Protein 3N7C (pdb70)

Sequence (208 aa):
EEVLFCEKAKLLIFDDSGYTSRGVGELLKLLRKKDDKGKVRVVLCRSGGHVLLNTSVVKSFKYQPIDADNENLIKWPIITDGKLETFIIKVKQKADGRRLVGAVADAQQAEEVLFCEKAKLLIFGYTSRGVGELKLLRRKKKDDKGKVRVLCRSGHVLLNTSVVKSFKYQPIDADNENLIKWPIITLETFIIKVKQKADGRRRLVGAVADAQQA

Foldseek 3Di:
DDWLAWAWKWKWFDDCNIDTDAIFIWTWDADPVHLQFIWIWGFHVGRTPDTGTQDLPDQWAAPDPVGLQWIWDWDADPNDIGTMIIGDDDNVSSVSVNVSSVVSSVD/DDWLAKAWKWKWWDVTHTQAIFIWTWDADPPDLQWIWIWTCRVHTSDTATQDLPDQWAAPDDVRLQWTWDQGPCRIIMIIHGDDSVSSVSVNVSSVVSSVD

Radius of gyration: 18.55 Å; Cα contacts (8 Å, |Δi|>4): 507; chains: 2; bounding box: 39×44×55 Å

Nearest PDB structures (foldseek):
  3n7c-assembly1_A  TM=1.010E+00  e=2.175E-19  Eremothecium gossypii
  3oan-assembly1_A  TM=9.960E-01  e=5.390E-17  Eremothecium gossypii
  6bc1-assembly2_D  TM=6.832E-01  e=1.733E-02  Homo sapiens
  1x86-assembly2_C  TM=6.036E-01  e=1.554E-02  Homo sapiens
  4xwx-assembly1_A  TM=6.196E-01  e=7.165E-02  Homo sapiens

Solvent-accessible surface area: 11004 Å² total

B-factor: mean 43.78, std 9.67, range [23.93, 71.73]

Structure (mmCIF, N/CA/C/O backbone):
data_3N7C
#
_entry.id   3N7C
#
_cell.length_a   57.540
_cell.length_b   62.550
_cell.length_c   76.250
_cell.angle_alpha   90.000
_cell.angle_beta   90.000
_cell.angle_gamma   90.000
#
_symmetry.space_group_name_H-M   'P 21 21 21'
#
loop_
_entity.id
_entity.type
_entity.pdbx_description
1 polymer ABR034Wp
2 water water
#
loop_
_atom_site.group_PDB
_atom_site.id
_atom_site.type_symbol
_atom_site.label_atom_id
_atom_site.label_alt_id
_atom_site.label_comp_id
_atom_site.label_asym_id
_atom_site.label_entity_id
_atom_site.label_seq_id
_atom_site.pdbx_PDB_ins_code
_atom_site.Cartn_x
_atom_site.Cartn_y
_atom_site.Cartn_z
_atom_site.occupancy
_atom_site.B_iso_or_equiv
_atom_site.auth_seq_id
_atom_site.auth_comp_id
_atom_site.auth_asym_id
_atom_site.auth_atom_id
_atom_site.pdbx_PDB_model_num
ATOM 1 N N . GLU A 1 10 ? 4.146 -3.991 -34.540 1.00 47.74 503 GLU A N 1
ATOM 2 C CA . GLU A 1 10 ? 5.187 -4.346 -33.498 1.00 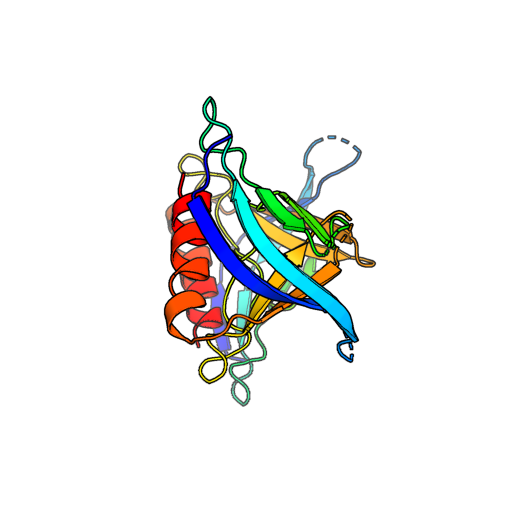48.77 503 GLU A CA 1
ATOM 3 C C . GLU A 1 10 ? 6.675 -4.163 -33.850 1.00 47.97 503 GLU A C 1
ATOM 4 O O . GLU A 1 10 ? 7.131 -4.577 -34.886 1.00 47.86 503 GLU A O 1
ATOM 10 N N . GLU A 1 11 ? 7.445 -3.579 -32.931 1.00 48.01 504 GLU A N 1
ATOM 11 C CA . GLU A 1 11 ? 8.910 -3.445 -33.102 1.00 47.47 504 GLU A CA 1
ATOM 12 C C . GLU A 1 11 ? 9.671 -4.476 -32.271 1.00 46.39 504 GLU A C 1
ATOM 13 O O . GLU A 1 11 ? 9.234 -4.857 -31.180 1.00 46.35 504 GLU A O 1
ATOM 19 N N . VAL A 1 12 ? 10.787 -4.948 -32.812 1.00 44.94 505 VAL A N 1
ATOM 20 C CA . VAL A 1 12 ? 11.634 -5.895 -32.148 1.00 44.71 505 VAL A CA 1
ATOM 21 C C . VAL A 1 12 ? 12.696 -5.159 -31.340 1.00 45.12 505 VAL A C 1
ATOM 22 O O . VAL A 1 12 ? 13.596 -4.549 -31.910 1.00 46.46 505 VAL A O 1
ATOM 26 N N . LEU A 1 13 ? 12.584 -5.246 -30.013 1.00 44.24 506 LEU A N 1
ATOM 27 C CA . LEU A 1 13 ? 13.518 -4.674 -29.081 1.00 43.43 506 LEU A CA 1
ATOM 28 C C . LEU A 1 13 ? 14.661 -5.600 -28.772 1.00 43.01 506 LEU A C 1
ATOM 29 O O . LEU A 1 13 ? 15.664 -5.182 -28.249 1.00 44.36 506 LEU A O 1
ATOM 34 N N . PHE A 1 14 ? 14.517 -6.878 -29.022 1.00 42.73 507 PHE A N 1
ATOM 35 C CA . PHE A 1 14 ? 15.569 -7.804 -28.655 1.00 41.86 507 PHE A CA 1
ATOM 36 C C . PHE A 1 14 ? 15.286 -9.026 -29.446 1.00 42.01 507 PHE A C 1
ATOM 37 O O . PHE A 1 14 ? 14.126 -9.279 -29.696 1.00 42.07 507 PHE A O 1
ATOM 45 N N . CYS A 1 15 ? 16.317 -9.779 -29.823 1.00 42.88 508 CYS A N 1
ATOM 46 C CA . CYS A 1 15 ? 16.182 -11.042 -30.537 1.00 46.10 508 CYS A CA 1
ATOM 47 C C . CYS A 1 15 ? 17.417 -11.989 -30.414 1.00 47.26 508 CYS A C 1
ATOM 48 O O . CYS A 1 15 ? 18.525 -11.609 -30.793 1.00 47.69 508 CYS A O 1
ATOM 51 N N . GLU A 1 16 ? 17.222 -13.215 -29.904 1.00 48.39 509 GLU A N 1
ATOM 52 C CA . GLU A 1 16 ? 18.309 -14.206 -29.752 1.00 48.90 509 GLU A CA 1
ATOM 53 C C . GLU A 1 16 ? 17.760 -15.605 -29.731 1.00 47.97 509 GLU A C 1
ATOM 54 O O . GLU A 1 16 ? 16.632 -15.819 -29.318 1.00 49.29 509 GLU A O 1
ATOM 60 N N . LYS A 1 17 ? 18.601 -16.563 -30.101 1.00 47.11 510 LYS A N 1
ATOM 61 C CA . LYS A 1 17 ? 18.317 -17.963 -29.897 1.00 46.32 510 LYS A CA 1
ATOM 62 C C . LYS A 1 17 ? 18.309 -18.156 -28.366 1.00 45.07 510 LYS A C 1
ATOM 63 O O . LYS A 1 17 ? 19.137 -17.623 -27.643 1.00 43.99 510 LYS A O 1
ATOM 65 N N . ALA A 1 18 ? 17.318 -18.858 -27.866 1.00 44.64 511 ALA A N 1
ATOM 66 C CA . ALA A 1 18 ? 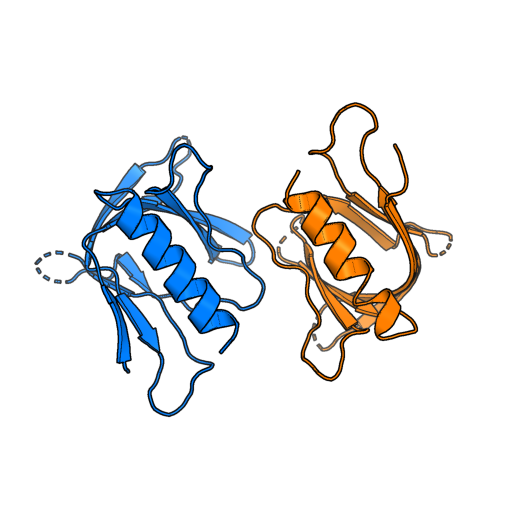17.251 -19.137 -26.441 1.00 44.92 511 ALA A CA 1
ATOM 67 C C . ALA A 1 18 ? 16.663 -20.514 -26.233 1.00 45.14 511 ALA A C 1
ATOM 68 O O . ALA A 1 18 ? 15.978 -21.028 -27.112 1.00 45.53 511 ALA A O 1
ATOM 70 N N . LYS A 1 19 ? 16.986 -21.101 -25.077 1.00 45.26 512 LYS A N 1
ATOM 71 C CA . LYS A 1 19 ? 16.368 -22.308 -24.575 1.00 45.86 512 LYS A CA 1
ATOM 72 C C . LYS A 1 19 ? 15.436 -21.935 -23.363 1.00 45.45 512 LYS A C 1
ATOM 73 O O . LYS A 1 19 ? 15.766 -21.110 -22.511 1.00 43.89 512 LYS A O 1
ATOM 79 N N . LEU A 1 20 ? 14.241 -22.512 -23.346 1.00 45.28 513 LEU A N 1
ATOM 80 C CA . LEU A 1 20 ? 13.245 -22.225 -22.339 1.00 44.62 513 LEU A CA 1
ATOM 81 C C . LEU A 1 20 ? 13.233 -23.400 -21.410 1.00 45.00 513 LEU A C 1
ATOM 82 O O . LEU A 1 20 ? 13.054 -24.508 -21.849 1.00 44.66 513 LEU A O 1
ATOM 87 N N . LEU A 1 21 ? 13.459 -23.172 -20.135 1.00 46.04 514 LEU A N 1
ATOM 88 C CA . LEU A 1 21 ? 13.420 -24.268 -19.182 1.00 47.96 514 LEU A CA 1
ATOM 89 C C . LEU A 1 21 ? 12.278 -24.031 -18.212 1.00 48.48 514 LEU A C 1
ATOM 90 O O . LEU A 1 21 ? 12.083 -22.922 -17.817 1.00 46.93 514 LEU A O 1
ATOM 95 N N . ILE A 1 22 ? 11.507 -25.074 -17.899 1.00 50.56 515 ILE A N 1
ATOM 96 C CA . ILE A 1 22 ? 10.364 -25.002 -16.976 1.00 52.25 515 ILE A CA 1
ATOM 97 C C . ILE A 1 22 ? 10.530 -26.096 -15.914 1.00 54.29 515 ILE A C 1
ATOM 98 O O . ILE A 1 22 ? 11.007 -27.185 -16.218 1.00 54.05 515 ILE A O 1
ATOM 103 N N . PHE A 1 23 ? 10.153 -25.800 -14.676 1.00 57.00 516 PHE A N 1
ATOM 104 C CA . PHE A 1 23 ? 10.224 -26.778 -13.576 1.00 59.53 516 PHE A CA 1
ATOM 105 C C . PHE A 1 23 ? 9.272 -27.983 -13.760 1.00 61.28 516 PHE A C 1
ATOM 106 O O . PHE A 1 23 ? 8.077 -27.803 -14.036 1.00 61.11 516 PHE A O 1
ATOM 114 N N . ASP A 1 24 ? 9.808 -29.207 -13.627 1.00 63.15 517 ASP A N 1
ATOM 115 C CA A ASP A 1 24 ? 9.020 -30.457 -13.635 0.50 63.88 517 ASP A CA 1
ATOM 116 C CA B ASP A 1 24 ? 8.925 -30.373 -13.545 0.50 63.85 517 ASP A CA 1
ATOM 117 C C . ASP A 1 24 ? 9.209 -31.209 -12.309 1.00 64.61 517 ASP A C 1
ATOM 118 O O . ASP A 1 24 ? 10.367 -31.464 -11.918 1.00 64.51 517 ASP A O 1
ATOM 127 N N . SER A 1 25 ? 8.101 -31.588 -11.667 1.00 66.24 518 SER A N 1
ATOM 128 C CA . SER A 1 25 ? 8.101 -32.409 -10.456 1.00 67.70 518 SER A CA 1
ATOM 129 C C . SER A 1 25 ? 8.169 -33.892 -10.816 1.00 67.96 518 SER A C 1
ATOM 130 O O . SER A 1 25 ? 9.231 -34.414 -11.121 1.00 68.94 518 SER A O 1
ATOM 133 N N . GLY A 1 29 ? 13.667 -31.304 -11.050 1.00 60.38 522 GLY A N 1
ATOM 134 C CA . GLY A 1 29 ? 14.447 -30.154 -11.542 1.00 60.44 522 GLY A CA 1
ATOM 135 C C . GLY A 1 29 ? 13.871 -29.400 -12.744 1.00 60.14 522 GLY A C 1
ATOM 136 O O . GLY A 1 29 ? 12.668 -29.495 -13.020 1.00 60.16 522 GLY A O 1
ATOM 137 N N . TYR A 1 30 ? 14.738 -28.659 -13.454 1.00 59.36 523 TYR A N 1
ATOM 138 C CA . TYR A 1 30 ? 14.348 -27.817 -14.610 1.00 59.16 523 TYR A CA 1
ATOM 139 C C . TYR A 1 30 ? 14.679 -28.549 -15.901 1.00 58.88 523 TYR A C 1
ATOM 140 O O . TYR A 1 30 ? 15.790 -29.069 -16.062 1.00 58.94 523 TYR A O 1
ATOM 149 N N . THR A 1 31 ? 13.717 -28.604 -16.812 1.00 58.83 524 THR A N 1
ATOM 150 C CA . THR A 1 31 ? 13.904 -29.321 -18.065 1.00 59.36 524 THR A CA 1
ATOM 151 C C . THR A 1 31 ? 13.496 -28.486 -19.271 1.00 59.21 524 THR A C 1
ATOM 152 O O . THR A 1 31 ? 12.547 -27.689 -19.204 1.00 58.47 524 THR A O 1
ATOM 156 N N . SER A 1 32 ? 14.245 -28.705 -20.357 1.00 58.75 525 SER A N 1
ATOM 157 C CA . SER A 1 32 ? 14.188 -27.908 -21.560 1.00 59.12 525 SER A CA 1
ATOM 158 C C . SER A 1 32 ? 12.878 -28.176 -22.258 1.00 59.04 525 SER A C 1
ATOM 159 O O . SER A 1 32 ? 12.366 -29.278 -22.179 1.00 59.30 525 SER A O 1
ATOM 162 N N . ARG A 1 33 ? 12.291 -27.162 -22.884 1.00 59.27 526 ARG A N 1
ATOM 163 C CA . ARG A 1 33 ? 10.976 -27.348 -23.546 1.00 59.14 526 ARG A CA 1
ATOM 164 C C . ARG A 1 33 ? 11.054 -27.006 -25.021 1.00 58.75 526 ARG A C 1
ATOM 165 O O . ARG A 1 33 ? 10.074 -27.147 -25.760 1.00 60.13 526 ARG A O 1
ATOM 173 N N . GLY A 1 34 ? 12.237 -26.592 -25.455 1.00 57.74 527 GLY A N 1
ATOM 174 C CA . GLY A 1 34 ? 12.466 -26.275 -26.850 1.00 57.19 527 GLY A CA 1
ATOM 175 C C . GLY A 1 34 ? 13.485 -25.172 -26.967 1.00 56.60 527 GLY A C 1
ATOM 176 O O . GLY A 1 34 ? 13.796 -24.490 -25.985 1.00 56.43 527 GLY A O 1
ATOM 177 N N . VAL A 1 35 ? 14.012 -25.020 -28.174 1.00 56.08 528 VAL A N 1
ATOM 178 C CA . VAL A 1 35 ? 14.948 -23.962 -28.511 1.00 54.70 528 VAL A CA 1
ATOM 179 C C . VAL A 1 35 ? 14.287 -23.153 -29.589 1.00 53.78 528 VAL A C 1
ATOM 180 O O . VAL A 1 35 ? 13.631 -23.708 -30.468 1.00 54.10 528 VAL A O 1
ATOM 184 N N . GLY A 1 36 ? 14.431 -21.842 -29.507 1.00 52.69 529 GLY A N 1
ATOM 185 C CA . GLY A 1 36 ? 13.733 -20.946 -30.425 1.00 51.98 529 GLY A CA 1
ATOM 186 C C . GLY A 1 36 ? 14.354 -19.569 -30.480 1.00 50.67 529 GLY A C 1
ATOM 187 O O . GLY A 1 36 ? 15.349 -19.307 -29.796 1.00 51.28 529 GLY A O 1
ATOM 188 N N . GLU A 1 37 ? 13.773 -18.715 -31.317 1.00 48.22 530 GLU A N 1
ATOM 189 C CA . GLU A 1 37 ? 14.164 -17.312 -31.421 1.00 46.67 530 GLU A CA 1
ATOM 190 C C . GLU A 1 37 ? 13.263 -16.531 -30.444 1.00 44.64 530 GLU A C 1
ATOM 191 O O . GLU A 1 37 ? 12.018 -16.598 -30.525 1.00 43.23 530 GLU A O 1
ATOM 193 N N . LEU A 1 38 ? 13.902 -15.832 -29.511 1.00 42.24 531 LEU A N 1
ATOM 194 C CA A LEU A 1 38 ? 13.176 -15.110 -28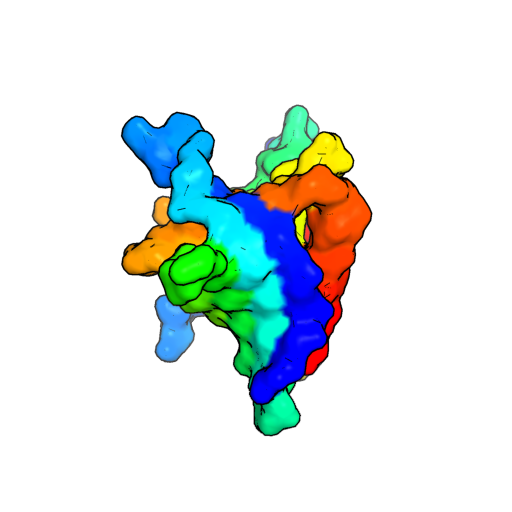.483 0.50 41.72 531 LEU A CA 1
ATOM 195 C CA B LEU A 1 38 ? 13.199 -15.109 -28.470 0.50 41.79 531 LEU A CA 1
ATOM 196 C C . LEU A 1 38 ? 13.197 -13.665 -28.886 1.00 41.15 531 LEU A C 1
ATOM 197 O O . LEU A 1 38 ? 14.265 -13.109 -29.113 1.00 41.93 531 LEU A O 1
ATOM 206 N N . LYS A 1 39 ? 12.017 -13.065 -28.968 1.00 39.44 532 LYS A N 1
ATOM 207 C CA . LYS A 1 39 ? 11.892 -11.674 -29.297 1.00 37.75 532 LYS A CA 1
ATOM 208 C C . LYS A 1 39 ? 11.142 -10.940 -28.223 1.00 36.92 532 LYS A C 1
ATOM 209 O O . LYS A 1 39 ? 10.152 -11.450 -27.692 1.00 36.33 532 LYS A O 1
ATOM 215 N N . LEU A 1 40 ? 11.580 -9.715 -27.959 1.00 35.01 533 LEU A N 1
ATOM 216 C CA . LEU A 1 40 ? 10.868 -8.798 -27.166 1.00 35.47 533 LEU A CA 1
ATOM 217 C C . LEU A 1 40 ? 10.163 -7.823 -28.122 1.00 35.92 533 LEU A C 1
ATOM 218 O O . LEU A 1 40 ? 10.824 -7.155 -28.956 1.00 35.35 533 LEU A O 1
ATOM 223 N N . LEU A 1 41 ? 8.834 -7.722 -27.982 1.00 35.76 534 LEU A N 1
ATOM 224 C CA . LEU A 1 41 ? 7.996 -7.004 -28.941 1.00 36.06 534 LEU A CA 1
ATOM 225 C C . LEU A 1 41 ? 7.175 -5.940 -28.295 1.00 36.62 534 LEU A C 1
ATOM 226 O O . LEU A 1 41 ? 6.552 -6.194 -27.280 1.00 36.82 534 LEU A O 1
ATOM 231 N N . ARG A 1 42 ? 7.146 -4.751 -28.898 1.00 37.40 535 ARG A N 1
ATOM 232 C CA . ARG A 1 42 ? 6.303 -3.668 -28.424 1.00 37.91 535 ARG A CA 1
ATOM 233 C C . ARG A 1 42 ? 5.383 -3.230 -29.595 1.00 39.02 535 ARG A C 1
ATOM 234 O O . ARG A 1 42 ? 5.848 -3.117 -30.731 1.00 39.18 535 ARG A O 1
ATOM 242 N N . LYS A 1 43 ? 4.094 -3.032 -29.326 1.00 40.83 536 LYS A N 1
ATOM 243 C CA . LYS A 1 43 ? 3.162 -2.463 -30.306 1.00 44.07 536 LYS A CA 1
ATOM 244 C C . LYS A 1 43 ? 3.605 -1.033 -30.720 1.00 46.22 536 LYS A C 1
ATOM 245 O O . LYS A 1 43 ? 3.942 -0.235 -29.848 1.00 47.57 536 LYS A O 1
ATOM 247 N N . LYS A 1 44 ? 3.649 -0.726 -32.018 1.00 48.82 537 LYS A N 1
ATOM 248 C CA . LYS A 1 44 ? 4.038 0.634 -32.494 1.00 51.55 537 LYS A CA 1
ATOM 249 C C . LYS A 1 44 ? 3.043 1.734 -32.068 1.00 54.02 537 LYS A C 1
ATOM 250 O O . LYS A 1 44 ? 3.451 2.891 -31.841 1.00 55.72 537 LYS A O 1
ATOM 256 N N . ASP A 1 45 ? 1.764 1.383 -31.919 1.00 55.88 538 ASP A N 1
ATOM 257 C CA . ASP A 1 45 ? 0.765 2.348 -31.443 1.00 58.06 538 ASP A CA 1
ATOM 258 C C . ASP A 1 45 ? 0.503 2.307 -29.919 1.00 58.26 538 ASP A C 1
ATOM 259 O O . ASP A 1 45 ? -0.377 3.015 -29.413 1.00 58.15 538 ASP A O 1
ATOM 264 N N . ASP A 1 46 ? 1.273 1.510 -29.173 1.00 58.07 539 ASP A N 1
ATOM 265 C CA . ASP A 1 46 ? 1.045 1.416 -27.721 1.00 57.59 539 ASP A CA 1
ATOM 266 C C . ASP A 1 46 ? 2.251 0.901 -26.912 1.00 55.78 539 ASP A C 1
ATOM 267 O O . ASP A 1 46 ? 2.442 -0.301 -26.761 1.00 55.68 539 ASP A O 1
ATOM 272 N N . LYS A 1 47 ? 3.032 1.817 -26.351 1.00 53.93 540 LYS A N 1
ATOM 273 C CA . LYS A 1 47 ? 4.265 1.436 -25.647 1.00 52.44 540 LYS A CA 1
ATOM 274 C C . LYS A 1 47 ? 4.031 0.538 -24.389 1.00 50.35 540 LYS A C 1
ATOM 275 O O . LYS A 1 47 ? 4.941 -0.142 -23.948 1.00 49.38 540 LYS A O 1
ATOM 277 N N . GLY A 1 48 ? 2.808 0.536 -23.859 1.00 48.17 541 GLY A N 1
ATOM 278 C CA . GLY A 1 48 ? 2.402 -0.328 -22.751 1.00 46.73 541 GLY A CA 1
ATOM 279 C C . GLY A 1 48 ? 2.030 -1.771 -23.072 1.00 45.50 541 GLY A C 1
ATOM 280 O O . GLY A 1 48 ? 1.657 -2.526 -22.173 1.00 46.31 541 GLY A O 1
ATOM 281 N N . LYS A 1 49 ? 2.095 -2.151 -24.347 1.00 43.19 542 LYS A N 1
ATOM 282 C CA . LYS A 1 49 ? 1.850 -3.533 -24.793 1.00 41.01 542 LYS A CA 1
ATOM 283 C C . LYS A 1 49 ? 3.179 -4.108 -25.274 1.00 38.15 542 LYS A C 1
ATOM 284 O O . LYS A 1 49 ? 3.597 -3.896 -26.388 1.00 36.52 542 LYS A O 1
ATOM 286 N N . VAL A 1 50 ? 3.828 -4.822 -24.366 1.00 35.65 543 VAL A N 1
ATOM 287 C CA . VAL A 1 50 ? 5.111 -5.390 -24.562 1.00 33.37 543 VAL A CA 1
ATOM 288 C C . VAL A 1 50 ? 4.952 -6.831 -24.198 1.00 32.44 543 VAL A C 1
ATOM 289 O O . VAL A 1 50 ? 4.368 -7.136 -23.179 1.00 30.75 543 VAL A O 1
ATOM 293 N N . ARG A 1 51 ? 5.448 -7.706 -25.068 1.00 32.09 544 ARG A N 1
ATOM 294 C CA . ARG A 1 51 ? 5.374 -9.139 -24.867 1.00 32.81 544 ARG A CA 1
ATOM 295 C C . ARG A 1 51 ? 6.672 -9.819 -25.250 1.00 32.14 544 ARG A C 1
ATOM 296 O O . ARG A 1 51 ? 7.472 -9.244 -25.989 1.00 31.47 544 ARG A O 1
ATOM 304 N N . VAL A 1 52 ? 6.882 -11.033 -24.738 1.00 32.24 545 VAL A N 1
ATOM 305 C CA A VAL A 1 52 ? 7.930 -11.909 -25.232 0.50 32.28 545 VAL A CA 1
ATOM 306 C CA B VAL A 1 52 ? 7.933 -11.894 -25.269 0.50 33.24 545 VAL A CA 1
ATOM 307 C C . VAL A 1 52 ? 7.315 -13.049 -26.061 1.00 33.76 545 VAL A C 1
ATOM 308 O O . VAL A 1 52 ? 6.311 -13.641 -25.657 1.00 34.05 545 VAL A O 1
ATOM 315 N N . LEU A 1 53 ? 7.935 -13.357 -27.197 1.00 35.39 546 LEU A N 1
ATOM 316 C CA . LEU A 1 53 ? 7.533 -14.399 -28.089 1.00 37.26 546 LEU A CA 1
ATOM 317 C C . LEU A 1 53 ? 8.758 -15.234 -28.405 1.00 39.44 546 LEU A C 1
ATOM 318 O O . LEU A 1 53 ? 9.790 -14.735 -28.828 1.00 38.42 546 LEU A O 1
ATOM 323 N N . CYS A 1 54 ? 8.628 -16.521 -28.152 1.00 41.38 547 CYS A N 1
ATOM 324 C CA . CYS A 1 54 ? 9.670 -17.452 -28.408 1.00 44.60 547 CYS A CA 1
ATOM 325 C C . CYS A 1 54 ? 9.083 -18.573 -29.253 1.00 45.14 547 CYS A C 1
ATOM 326 O O . CYS A 1 54 ? 8.148 -19.247 -28.843 1.00 44.79 547 CYS A O 1
ATOM 329 N N . ARG A 1 55 ? 9.666 -18.761 -30.423 1.00 47.39 548 ARG A N 1
ATOM 330 C CA . ARG A 1 55 ? 9.085 -19.552 -31.509 1.00 49.59 548 ARG A CA 1
ATOM 331 C C . ARG A 1 55 ? 10.176 -20.512 -32.002 1.00 50.17 548 ARG A C 1
ATOM 332 O O . ARG A 1 55 ? 11.218 -20.044 -32.451 1.00 50.34 548 ARG A O 1
ATOM 340 N N . SER A 1 56 ? 9.994 -21.829 -31.858 1.00 51.02 549 SER A N 1
ATOM 341 C CA . SER A 1 56 ? 10.946 -22.787 -32.454 1.00 52.90 549 SER A CA 1
ATOM 342 C C . SER A 1 56 ? 10.774 -22.826 -33.976 1.00 53.27 549 SER A C 1
ATOM 343 O O . SER A 1 56 ? 11.707 -22.533 -34.709 1.00 54.59 549 SER A O 1
ATOM 346 N N . GLY A 1 58 ? 11.888 -24.996 -36.642 1.00 66.56 551 GLY A N 1
ATOM 347 C CA . GLY A 1 58 ? 11.321 -25.053 -37.992 1.00 66.38 551 GLY A CA 1
ATOM 348 C C . GLY A 1 58 ? 9.964 -25.747 -38.004 1.00 66.61 551 GLY A C 1
ATOM 349 O O . GLY A 1 58 ? 9.442 -26.141 -39.074 1.00 67.74 551 GLY A O 1
ATOM 358 N N . GLY A 1 60 ? 8.082 -23.786 -35.935 1.00 57.74 553 GLY A N 1
ATOM 359 C CA . GLY A 1 60 ? 7.451 -22.510 -35.576 1.00 54.84 553 GLY A CA 1
ATOM 360 C C . GLY A 1 60 ? 6.504 -22.674 -34.403 1.00 51.95 553 GLY A C 1
ATOM 361 O O . GLY A 1 60 ? 5.509 -21.971 -34.302 1.00 51.59 553 GLY A O 1
ATOM 362 N N . HIS A 1 61 ? 6.819 -23.626 -33.530 1.00 48.43 554 HIS A N 1
ATOM 363 C CA . HIS A 1 61 ? 6.081 -23.882 -32.305 1.00 46.24 554 HIS A CA 1
ATOM 364 C C . HIS A 1 61 ? 6.270 -22.629 -31.401 1.00 44.36 554 HIS A C 1
ATOM 365 O O . HIS A 1 61 ? 7.392 -22.222 -31.164 1.00 42.95 554 HIS A O 1
ATOM 372 N N . VAL A 1 62 ? 5.182 -21.998 -30.954 1.00 42.28 555 VAL A N 1
ATOM 373 C CA . VAL A 1 62 ? 5.256 -20.955 -29.924 1.00 40.87 555 VAL A CA 1
ATOM 374 C C . VAL A 1 62 ? 5.530 -21.618 -28.561 1.00 41.04 555 VAL A C 1
ATOM 375 O O . VAL A 1 62 ? 4.644 -22.273 -28.003 1.00 42.16 555 VAL A O 1
ATOM 379 N N . LEU A 1 63 ? 6.758 -21.451 -28.061 1.00 39.36 556 LEU A N 1
ATOM 380 C CA . LEU A 1 63 ? 7.142 -21.889 -26.735 1.00 39.01 556 LEU A CA 1
ATOM 381 C C . LEU A 1 63 ? 6.697 -20.896 -25.646 1.00 37.91 556 LEU A C 1
ATOM 382 O O . LEU A 1 63 ? 6.383 -21.296 -24.547 1.00 36.74 556 LEU A O 1
ATOM 387 N N . LEU A 1 64 ? 6.696 -19.598 -25.937 1.00 37.82 557 LEU A N 1
ATOM 388 C CA . LEU A 1 64 ? 6.296 -18.636 -24.928 1.00 36.90 557 LEU A CA 1
ATOM 389 C C . LEU A 1 64 ? 5.657 -17.433 -25.598 1.00 35.40 557 LEU A C 1
ATOM 390 O O . LEU A 1 64 ? 6.153 -16.942 -26.582 1.00 35.05 557 LEU A O 1
ATOM 395 N N . ASN A 1 65 ? 4.534 -16.980 -25.084 1.00 34.08 558 ASN A N 1
ATOM 396 C CA . ASN A 1 65 ? 3.859 -15.823 -25.629 1.00 34.56 558 ASN A CA 1
ATOM 397 C C . ASN A 1 65 ? 3.180 -15.098 -24.497 1.00 33.60 558 ASN A C 1
ATOM 398 O O . ASN A 1 65 ? 2.035 -15.395 -24.135 1.00 34.77 558 ASN A O 1
ATOM 403 N N . THR A 1 66 ? 3.875 -14.149 -23.902 1.00 32.37 559 THR A N 1
ATOM 404 C CA . THR A 1 66 ? 3.332 -13.578 -22.678 1.00 31.98 559 THR A CA 1
ATOM 405 C C . THR A 1 66 ? 3.737 -12.126 -22.503 1.00 31.11 559 THR A C 1
ATOM 406 O O . THR A 1 66 ? 4.766 -11.697 -23.010 1.00 29.87 559 THR A O 1
ATOM 410 N N . SER A 1 67 ? 2.920 -11.409 -21.753 1.00 30.58 560 SER A N 1
ATOM 411 C CA . SER A 1 67 ? 3.090 -9.999 -21.555 1.00 31.85 560 SER A CA 1
ATOM 412 C C . SER A 1 67 ? 4.174 -9.763 -20.521 1.00 31.64 560 SER A C 1
ATOM 413 O O . SER A 1 67 ? 4.311 -10.524 -19.577 1.00 32.50 560 SER A O 1
ATOM 416 N N . VAL A 1 68 ? 4.972 -8.731 -20.748 1.00 30.86 561 VAL A N 1
ATOM 417 C CA . VAL A 1 68 ? 5.860 -8.193 -19.719 1.00 30.15 561 VAL A CA 1
ATOM 418 C C . VAL A 1 68 ? 5.032 -7.394 -18.699 1.00 30.75 561 VAL A C 1
ATOM 419 O O . VAL A 1 68 ? 4.335 -6.430 -19.082 1.00 30.40 561 VAL A O 1
ATOM 423 N N . VAL A 1 69 ? 5.121 -7.783 -17.426 1.00 29.09 562 VAL A N 1
ATOM 424 C CA . VAL A 1 69 ? 4.297 -7.219 -16.322 1.00 30.23 562 VAL A CA 1
ATOM 425 C C . VAL A 1 69 ? 5.081 -6.134 -15.617 1.00 31.15 562 VAL A C 1
ATOM 426 O O . VAL A 1 69 ? 6.283 -6.324 -15.348 1.00 31.64 562 VAL A O 1
ATOM 430 N N . LYS A 1 70 ? 4.465 -4.994 -15.310 1.00 31.93 563 LYS A N 1
ATOM 431 C CA . LYS A 1 70 ? 5.212 -3.872 -14.733 1.00 32.29 563 LYS A CA 1
ATOM 432 C C . LYS A 1 70 ? 5.746 -4.208 -13.326 1.00 32.59 563 LYS A C 1
ATOM 433 O O . LYS A 1 70 ? 6.797 -3.721 -12.908 1.00 33.15 563 LYS A O 1
ATOM 435 N N . SER A 1 71 ? 5.030 -5.075 -12.620 1.00 31.96 564 SER A N 1
ATOM 436 C CA . SER A 1 71 ? 5.341 -5.437 -11.246 1.00 32.30 564 SER A CA 1
ATOM 437 C C . SER A 1 71 ? 6.401 -6.519 -11.037 1.00 31.23 564 SER A C 1
ATOM 438 O O . SER A 1 71 ? 6.694 -6.846 -9.911 1.00 31.89 564 SER A O 1
ATOM 441 N N . PHE A 1 72 ? 6.869 -7.147 -12.106 1.00 30.05 565 PHE A N 1
ATOM 442 C CA . PHE A 1 72 ? 7.820 -8.222 -12.002 1.00 29.65 565 PHE A CA 1
ATOM 443 C C . PHE A 1 72 ? 9.235 -7.768 -12.349 1.00 29.76 565 PHE A C 1
ATOM 444 O O . PHE A 1 72 ? 9.421 -6.941 -13.225 1.00 28.55 565 PHE A O 1
ATOM 452 N N . LYS A 1 73 ? 10.219 -8.368 -11.698 1.00 30.48 566 LYS A N 1
ATOM 453 C CA . LYS A 1 73 ? 11.635 -8.206 -12.064 1.00 32.22 566 LYS A CA 1
ATOM 454 C C . LYS A 1 73 ? 12.113 -9.411 -12.833 1.00 31.48 566 LYS A C 1
ATOM 455 O O . LYS A 1 73 ? 11.851 -10.538 -12.451 1.00 31.10 566 LYS A O 1
ATOM 461 N N . TYR A 1 74 ? 12.839 -9.144 -13.910 1.00 30.80 567 TYR A N 1
ATOM 462 C CA . TYR A 1 74 ? 13.216 -10.134 -14.859 1.00 30.26 567 TYR A CA 1
ATOM 463 C C . TYR A 1 74 ? 14.720 -10.000 -14.810 1.00 31.14 567 TYR A C 1
ATOM 464 O O . TYR A 1 74 ? 15.308 -8.989 -15.293 1.00 31.75 567 TYR A O 1
ATOM 473 N N . GLN A 1 75 ? 15.359 -10.990 -14.209 1.00 31.23 568 GLN A N 1
ATOM 474 C CA . GLN A 1 75 ? 16.743 -10.826 -13.806 1.00 32.22 568 GLN A CA 1
ATOM 475 C C . GLN A 1 75 ? 17.417 -12.170 -13.829 1.00 31.68 568 GLN A C 1
ATOM 476 O O . GLN A 1 75 ? 16.755 -13.166 -13.898 1.00 30.82 568 GLN A O 1
ATOM 482 N N . PRO A 1 76 ? 18.757 -12.188 -13.801 1.00 33.67 569 PRO A N 1
ATOM 483 C CA . PRO A 1 76 ? 19.425 -13.461 -13.850 1.00 34.12 569 PRO A CA 1
ATOM 484 C C . PRO A 1 76 ? 19.242 -14.230 -12.553 1.00 35.17 569 PRO A C 1
ATOM 485 O O . PRO A 1 76 ? 18.939 -13.677 -11.513 1.00 33.25 569 PRO A O 1
ATOM 489 N N . ILE A 1 77 ? 19.389 -15.526 -12.648 1.00 37.65 570 ILE A N 1
ATOM 490 C CA . ILE A 1 77 ? 19.397 -16.364 -11.475 1.00 40.83 570 ILE A CA 1
ATOM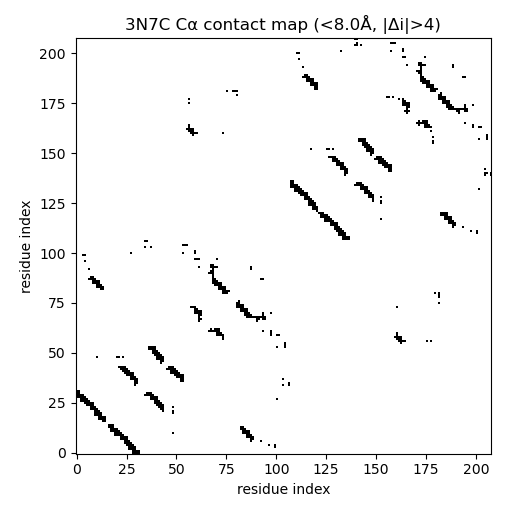 491 C C . ILE A 1 77 ? 20.306 -15.774 -10.378 1.00 42.26 570 ILE A C 1
ATOM 492 O O . ILE A 1 77 ? 19.869 -15.574 -9.255 1.00 41.94 570 ILE A O 1
ATOM 497 N N . ASP A 1 78 ? 21.549 -15.486 -10.745 1.00 44.75 571 ASP A N 1
ATOM 498 C CA . ASP A 1 78 ? 22.437 -14.651 -9.946 1.00 47.16 571 ASP A CA 1
ATOM 499 C C . ASP A 1 78 ? 23.620 -14.132 -10.786 1.00 47.81 571 ASP A C 1
ATOM 500 O O . ASP A 1 78 ? 23.669 -14.375 -11.987 1.00 47.67 571 ASP A O 1
ATOM 505 N N . ALA A 1 79 ? 24.543 -13.405 -10.139 1.00 49.13 572 ALA A N 1
ATOM 506 C CA . ALA A 1 79 ? 25.735 -12.783 -10.758 1.00 49.18 572 ALA A CA 1
ATOM 507 C C . ALA A 1 79 ? 26.596 -13.777 -11.538 1.00 49.13 572 ALA A C 1
ATOM 508 O O . ALA A 1 79 ? 27.254 -13.421 -12.504 1.00 49.38 572 ALA A O 1
ATOM 510 N N . ASP A 1 80 ? 26.553 -15.031 -11.104 1.00 48.42 573 ASP A N 1
ATOM 511 C CA . ASP A 1 80 ? 27.320 -16.115 -11.687 1.00 48.45 573 ASP A CA 1
ATOM 512 C C . ASP A 1 80 ? 26.690 -16.780 -12.902 1.00 47.28 573 ASP A C 1
ATOM 513 O O . ASP A 1 80 ? 27.357 -17.595 -13.574 1.00 46.28 573 ASP A O 1
ATOM 518 N N . ASN A 1 81 ? 25.398 -16.479 -13.132 1.00 45.11 574 ASN A N 1
ATOM 519 C CA . ASN A 1 81 ? 24.641 -17.067 -14.226 1.00 43.75 574 ASN A CA 1
ATOM 520 C C . ASN A 1 81 ? 23.897 -15.964 -14.956 1.00 42.53 574 ASN A C 1
ATOM 521 O O . ASN A 1 81 ? 22.659 -15.981 -14.980 1.00 40.87 574 ASN A O 1
ATOM 526 N N . GLU A 1 82 ? 24.631 -15.005 -15.529 1.00 41.57 575 GLU A N 1
ATOM 527 C CA . GLU A 1 82 ? 23.991 -13.853 -16.185 1.00 41.41 575 GLU A CA 1
ATOM 528 C C . GLU A 1 82 ? 23.312 -14.285 -17.505 1.00 40.77 575 GLU A C 1
ATOM 529 O O . GLU A 1 82 ? 22.586 -13.529 -18.090 1.00 41.28 575 GLU A O 1
ATOM 531 N N . ASN A 1 83 ? 23.553 -15.506 -17.959 1.00 39.99 576 ASN A N 1
ATOM 532 C CA . ASN A 1 83 ? 22.944 -16.005 -19.181 1.00 39.72 576 ASN A CA 1
ATOM 533 C C . ASN A 1 83 ? 21.709 -16.856 -18.948 1.00 38.51 576 ASN A C 1
ATOM 534 O O . ASN A 1 83 ? 21.210 -17.455 -19.893 1.00 37.16 576 ASN A O 1
ATOM 539 N N . LEU A 1 84 ? 21.234 -16.893 -17.695 1.00 37.51 577 LEU A N 1
ATOM 540 C CA . LEU A 1 84 ? 20.001 -17.585 -17.317 1.00 36.97 577 LEU A CA 1
ATOM 541 C C . LEU A 1 84 ? 19.087 -16.574 -16.625 1.00 35.78 577 LEU A C 1
ATOM 542 O O . LEU A 1 84 ? 19.352 -16.150 -15.506 1.00 35.76 577 LEU A O 1
ATOM 547 N N . ILE A 1 85 ? 18.017 -16.186 -17.300 1.00 34.15 578 ILE A N 1
ATOM 548 C CA . ILE A 1 85 ? 17.134 -15.160 -16.811 1.00 33.58 578 ILE A CA 1
ATOM 549 C C . ILE A 1 85 ? 15.901 -15.830 -16.191 1.00 33.23 578 ILE A C 1
ATOM 550 O O . ILE A 1 85 ? 15.295 -16.733 -16.772 1.00 31.34 578 ILE A O 1
ATOM 555 N N . LYS A 1 86 ? 15.557 -15.376 -15.003 1.00 34.15 579 LYS A N 1
ATOM 556 C CA . LYS A 1 86 ? 14.313 -15.783 -14.331 1.00 35.41 579 LYS A CA 1
ATOM 557 C C . LYS A 1 86 ? 13.192 -14.989 -14.961 1.00 33.49 579 LYS A C 1
ATOM 558 O O . LYS A 1 86 ? 13.262 -13.760 -14.985 1.00 32.52 579 LYS A O 1
ATOM 564 N N . TRP A 1 87 ? 12.237 -15.722 -15.541 1.00 31.98 580 TRP A N 1
ATOM 565 C CA . TRP A 1 87 ? 11.065 -15.175 -16.146 1.00 31.34 580 TRP A CA 1
ATOM 566 C C . TRP A 1 87 ? 9.819 -15.557 -15.291 1.00 30.62 580 TRP A C 1
ATOM 567 O O . TRP A 1 87 ? 9.202 -16.568 -15.517 1.00 30.74 580 TRP A O 1
ATOM 578 N N . PRO A 1 88 ? 9.457 -14.737 -14.289 1.00 30.71 581 PRO A N 1
ATOM 579 C CA . PRO A 1 88 ? 8.194 -15.029 -13.555 1.00 30.80 581 PRO A CA 1
ATOM 580 C C . PRO A 1 88 ? 6.936 -14.840 -14.448 1.00 32.27 581 PRO A C 1
ATOM 581 O O . PRO A 1 88 ? 6.873 -13.925 -15.273 1.00 31.36 581 PRO A O 1
ATOM 585 N N . ILE A 1 89 ? 6.000 -15.768 -14.335 1.00 33.02 582 ILE A N 1
ATOM 586 C CA . ILE A 1 89 ? 4.804 -15.754 -15.115 1.00 35.11 582 ILE A CA 1
ATOM 587 C C . ILE A 1 89 ? 3.620 -16.249 -14.216 1.00 35.76 582 ILE A C 1
ATOM 588 O O . ILE A 1 89 ? 3.809 -16.994 -13.255 1.00 35.42 582 ILE A O 1
ATOM 593 N N . ILE A 1 90 ? 2.428 -15.740 -14.464 1.00 37.32 583 ILE A N 1
ATOM 594 C CA . ILE A 1 90 ? 1.254 -16.220 -13.761 1.00 39.70 583 ILE A CA 1
ATOM 595 C C . ILE A 1 90 ? 0.565 -17.252 -14.642 1.00 40.87 583 ILE A C 1
ATOM 596 O O . ILE A 1 90 ? 0.378 -17.033 -15.822 1.00 41.00 583 ILE A O 1
ATOM 601 N N . THR A 1 91 ? 0.338 -18.424 -14.083 1.00 42.69 584 THR A N 1
ATOM 602 C CA . THR A 1 91 ? -0.505 -19.452 -14.691 1.00 45.04 584 THR A CA 1
ATOM 603 C C . THR A 1 91 ? -1.535 -19.774 -13.626 1.00 45.35 584 THR A C 1
ATOM 604 O O . THR A 1 91 ? -1.164 -20.053 -12.492 1.00 45.13 584 THR A O 1
ATOM 608 N N . ASP A 1 92 ? -2.818 -19.675 -13.961 1.00 47.07 585 ASP A N 1
ATOM 609 C CA . ASP A 1 92 ? -3.901 -20.029 -13.025 1.00 47.48 585 ASP A CA 1
ATOM 610 C C . ASP A 1 92 ? -3.714 -19.350 -11.695 1.00 47.72 585 ASP A C 1
ATOM 611 O O . ASP A 1 92 ? -3.815 -20.012 -10.675 1.00 47.62 585 ASP A O 1
ATOM 613 N N . GLY A 1 93 ? -3.352 -18.059 -11.690 1.00 48.35 586 GLY A N 1
ATOM 614 C CA . GLY A 1 93 ? -3.093 -17.331 -10.439 1.00 47.94 586 GLY A CA 1
ATOM 615 C C . GLY A 1 93 ? -1.931 -17.785 -9.557 1.00 48.85 586 GLY A C 1
ATOM 616 O O . GLY A 1 93 ? -1.677 -17.177 -8.515 1.00 50.31 586 GLY A O 1
ATOM 617 N N . LYS A 1 94 ? -1.225 -18.856 -9.908 1.00 48.25 587 LYS A N 1
ATOM 618 C CA . LYS A 1 94 ? -0.009 -19.204 -9.189 1.00 47.64 587 LYS A CA 1
ATOM 619 C C . LYS A 1 94 ? 1.215 -18.544 -9.921 1.00 47.25 587 LYS A C 1
ATOM 620 O O . LYS A 1 94 ? 1.257 -18.468 -11.150 1.00 45.95 587 LYS A O 1
ATOM 622 N N . LEU A 1 95 ? 2.205 -18.092 -9.153 1.00 46.63 588 LEU A N 1
ATOM 623 C CA . LEU A 1 95 ? 3.452 -17.590 -9.724 1.00 46.47 588 LEU A CA 1
ATOM 624 C C . LEU A 1 95 ? 4.351 -18.762 -10.082 1.00 46.13 588 LEU A C 1
ATOM 625 O O . LEU A 1 95 ? 4.628 -19.600 -9.244 1.00 46.86 588 LEU A O 1
ATOM 630 N N . GLU A 1 96 ? 4.756 -18.871 -11.335 1.00 45.69 589 GLU A N 1
ATOM 631 C CA . GLU A 1 96 ? 5.912 -19.710 -11.620 1.00 45.70 589 GLU A CA 1
ATOM 632 C C . GLU A 1 96 ? 7.018 -18.906 -12.262 1.00 43.66 589 GLU A C 1
ATOM 633 O O . GLU A 1 96 ? 6.800 -17.796 -12.726 1.00 42.33 589 GLU A O 1
ATOM 639 N N . THR A 1 97 ? 8.206 -19.479 -12.204 1.00 42.57 590 THR A N 1
ATOM 640 C CA . THR A 1 97 ? 9.399 -18.943 -12.826 1.00 42.02 590 THR A CA 1
ATOM 641 C C . THR A 1 97 ? 9.809 -19.885 -13.938 1.00 40.88 590 THR A C 1
ATOM 642 O O . THR A 1 97 ? 10.075 -21.047 -13.711 1.00 40.90 590 THR A O 1
ATOM 646 N N . PHE A 1 98 ? 9.778 -19.382 -15.154 1.00 39.04 591 PHE A N 1
ATOM 647 C CA . PHE A 1 98 ? 10.471 -20.005 -16.239 1.00 38.22 591 PHE A CA 1
ATOM 648 C C . PHE A 1 98 ? 11.952 -19.532 -16.251 1.00 36.82 591 PHE A C 1
ATOM 649 O O . PHE A 1 98 ? 12.313 -18.522 -15.640 1.00 34.80 591 PHE A O 1
ATOM 657 N N . ILE A 1 99 ? 12.819 -20.298 -16.913 1.00 35.91 592 ILE A N 1
ATOM 658 C CA . ILE A 1 99 ? 14.190 -19.884 -17.116 1.00 35.42 592 ILE A CA 1
ATOM 659 C C . ILE A 1 99 ? 14.492 -19.715 -18.589 1.00 34.67 592 ILE A C 1
ATOM 660 O O . ILE A 1 99 ? 14.257 -20.593 -19.398 1.00 34.21 592 ILE A O 1
ATOM 665 N N . ILE A 1 100 ? 15.029 -18.559 -18.939 1.00 35.00 593 ILE A N 1
ATOM 666 C CA . ILE A 1 100 ? 15.459 -18.349 -20.296 1.00 34.91 593 ILE A CA 1
ATOM 667 C C . ILE A 1 100 ? 16.987 -18.467 -20.371 1.00 35.05 593 ILE A C 1
ATOM 668 O O . ILE A 1 100 ? 17.713 -17.623 -19.862 1.00 33.49 593 ILE A O 1
ATOM 673 N N . LYS A 1 101 ? 17.459 -19.525 -21.029 1.00 36.44 594 LYS A N 1
ATOM 674 C CA . LYS A 1 101 ? 18.879 -19.758 -21.238 1.00 37.56 594 LYS A CA 1
ATOM 675 C C . LYS A 1 101 ? 19.291 -19.249 -22.604 1.00 39.43 594 LYS A C 1
ATOM 676 O O . LYS A 1 101 ? 18.815 -19.741 -23.614 1.00 40.23 594 LYS A O 1
ATOM 678 N N . VAL A 1 102 ? 20.185 -18.276 -22.626 1.00 41.13 595 VAL A N 1
ATOM 679 C CA . VAL A 1 102 ? 20.935 -17.949 -23.837 1.00 43.63 595 VAL A CA 1
ATOM 680 C C . VAL A 1 102 ? 22.420 -18.517 -23.802 1.00 46.12 595 VAL A C 1
ATOM 681 O O . VAL A 1 102 ? 22.921 -18.989 -22.754 1.00 45.38 595 VAL A O 1
ATOM 685 N N . LYS A 1 103 ? 23.097 -18.502 -24.958 1.00 48.72 596 LYS A N 1
ATOM 686 C CA . LYS A 1 103 ? 24.505 -18.949 -25.081 1.00 49.61 596 LYS A CA 1
ATOM 687 C C . LYS A 1 103 ? 25.448 -18.076 -24.277 1.00 50.37 596 LYS A C 1
ATOM 688 O O . LYS A 1 103 ? 26.148 -18.564 -23.408 1.00 51.97 596 LYS A O 1
ATOM 690 N N . GLN A 1 104 ? 25.485 -16.784 -24.556 1.00 51.57 597 GLN A N 1
ATOM 691 C CA . GLN A 1 104 ? 26.479 -15.913 -23.916 1.00 51.52 597 GLN A CA 1
ATOM 692 C C . GLN A 1 104 ? 25.885 -15.071 -22.818 1.00 51.39 597 GLN A C 1
ATOM 693 O O . GLN A 1 104 ? 24.694 -14.733 -22.835 1.00 51.03 597 GLN A O 1
ATOM 699 N N . LYS A 1 105 ? 26.770 -14.639 -21.929 1.00 51.12 598 LYS A N 1
ATOM 700 C CA . LYS A 1 105 ? 26.423 -13.926 -20.730 1.00 50.90 598 LYS A CA 1
ATOM 701 C C . LYS A 1 105 ? 26.111 -12.461 -20.988 1.00 50.67 598 LYS A C 1
ATOM 702 O O . LYS A 1 105 ? 25.397 -11.832 -20.196 1.00 51.31 598 LYS A O 1
ATOM 704 N N . ALA A 1 106 ? 26.621 -11.878 -22.073 1.00 50.39 599 ALA A N 1
ATOM 705 C CA . ALA A 1 106 ? 26.307 -10.437 -22.380 1.00 49.65 599 ALA A CA 1
ATOM 706 C C . ALA A 1 106 ? 24.902 -10.310 -22.992 1.00 48.22 599 ALA A C 1
ATOM 707 O O . ALA A 1 106 ? 24.245 -9.288 -22.849 1.00 47.86 599 ALA A O 1
ATOM 709 N N . ASP A 1 107 ? 24.497 -11.366 -23.687 1.00 47.21 600 ASP A N 1
ATOM 710 C CA . ASP A 1 107 ? 23.145 -11.531 -24.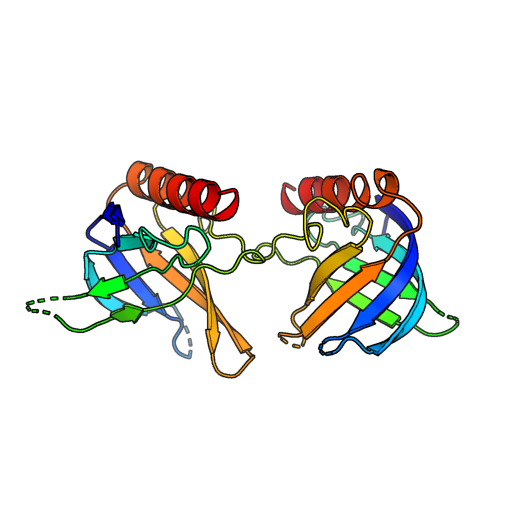223 1.00 47.36 600 ASP A CA 1
ATOM 711 C C . ASP A 1 107 ? 22.061 -11.508 -23.107 1.00 45.14 600 ASP A C 1
ATOM 712 O O . ASP A 1 107 ? 20.990 -10.958 -23.298 1.00 45.21 600 ASP A O 1
ATOM 717 N N . GLY A 1 108 ? 22.352 -12.119 -21.954 1.00 43.09 601 GLY A N 1
ATOM 718 C CA . GLY A 1 108 ? 21.471 -12.084 -20.793 1.00 40.80 601 GLY A CA 1
ATOM 719 C C . GLY A 1 108 ? 21.437 -10.715 -20.226 1.00 39.02 601 GLY A C 1
ATOM 720 O O . GLY A 1 108 ? 20.365 -10.200 -19.908 1.00 38.56 601 GLY A O 1
ATOM 721 N N . ARG A 1 109 ? 22.592 -10.075 -20.153 1.00 38.00 602 ARG A N 1
ATOM 722 C CA . ARG A 1 109 ? 22.648 -8.679 -19.667 1.00 37.46 602 ARG A CA 1
ATOM 723 C C . ARG A 1 109 ? 21.830 -7.739 -20.541 1.00 36.79 602 ARG A C 1
ATOM 724 O O . ARG A 1 109 ? 21.178 -6.860 -20.064 1.00 38.85 602 ARG A O 1
ATOM 726 N N . ARG A 1 110 ? 21.845 -7.938 -21.832 1.00 36.84 603 ARG A N 1
ATOM 727 C CA .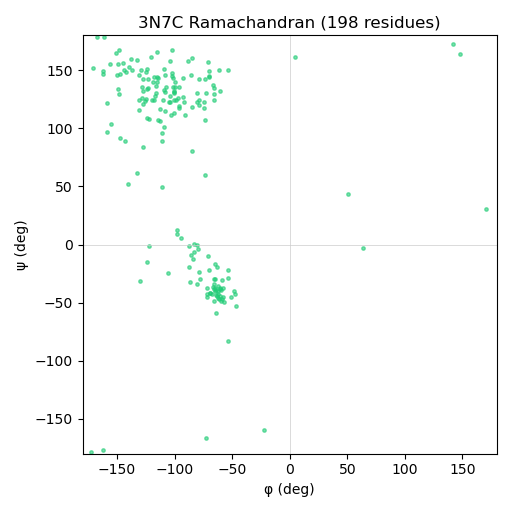 ARG A 1 110 ? 21.099 -7.090 -22.769 1.00 37.08 603 ARG A CA 1
ATOM 728 C C . ARG A 1 110 ? 19.578 -7.338 -22.665 1.00 34.89 603 ARG A C 1
ATOM 729 O O . ARG A 1 110 ? 18.783 -6.380 -22.616 1.00 34.12 603 ARG A O 1
ATOM 737 N N . LEU A 1 111 ? 19.197 -8.608 -22.568 1.00 33.38 604 LEU A N 1
ATOM 738 C CA . LEU A 1 111 ? 17.757 -8.992 -22.386 1.00 32.80 604 LEU A CA 1
ATOM 739 C C . LEU A 1 111 ? 17.204 -8.363 -21.176 1.00 31.45 604 LEU A C 1
ATOM 740 O O . LEU A 1 111 ? 16.139 -7.757 -21.232 1.00 31.42 604 LEU A O 1
ATOM 745 N N . VAL A 1 112 ? 17.963 -8.423 -20.088 1.00 31.42 605 VAL A N 1
ATOM 746 C CA . VAL A 1 112 ? 17.560 -7.746 -18.847 1.00 30.64 605 VAL A CA 1
ATOM 747 C C . VAL A 1 112 ? 17.449 -6.275 -19.016 1.00 30.79 605 VAL A C 1
ATOM 748 O O . VAL A 1 112 ? 16.444 -5.664 -18.569 1.00 31.18 605 VAL A O 1
ATOM 752 N N . GLY A 1 113 ? 18.472 -5.675 -19.643 1.00 31.08 606 GLY A N 1
ATOM 753 C CA . GLY A 1 113 ? 18.443 -4.216 -19.898 1.00 29.93 606 GLY A CA 1
ATOM 754 C C . GLY A 1 113 ? 17.295 -3.831 -20.848 1.00 28.97 606 GLY A C 1
ATOM 755 O O . GLY A 1 113 ? 16.598 -2.862 -20.636 1.00 28.70 606 GLY A O 1
ATOM 756 N N . ALA A 1 114 ? 17.053 -4.647 -21.861 1.00 28.94 607 ALA A N 1
ATOM 757 C CA . ALA A 1 114 ? 15.961 -4.352 -22.838 1.00 28.52 607 ALA A CA 1
ATOM 758 C C . ALA A 1 114 ? 14.595 -4.455 -22.163 1.00 28.22 607 ALA A C 1
ATOM 759 O O . ALA A 1 114 ? 13.774 -3.560 -22.307 1.00 28.01 607 ALA A O 1
ATOM 761 N N . VAL A 1 115 ? 14.419 -5.411 -21.235 1.00 27.88 608 VAL A N 1
ATOM 762 C CA . VAL A 1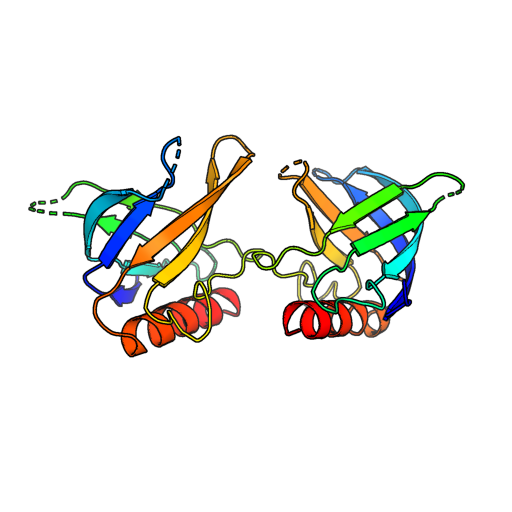 115 ? 13.142 -5.519 -20.533 1.00 27.05 608 VAL A CA 1
ATOM 763 C C . VAL A 1 115 ? 12.959 -4.397 -19.565 1.00 27.90 608 VAL A C 1
ATOM 764 O O . VAL A 1 115 ? 11.882 -3.769 -19.505 1.00 28.07 608 VAL A O 1
ATOM 768 N N . ALA A 1 116 ? 14.001 -4.083 -18.788 1.00 30.33 609 ALA A N 1
ATOM 769 C CA . ALA A 1 116 ? 13.882 -2.984 -17.795 1.00 30.62 609 ALA A CA 1
ATOM 770 C C . ALA A 1 116 ? 13.573 -1.659 -18.492 1.00 30.95 609 ALA A C 1
ATOM 771 O O . ALA A 1 116 ? 12.740 -0.867 -18.029 1.00 32.25 609 ALA A O 1
ATOM 773 N N . ASP A 1 117 ? 14.272 -1.401 -19.580 1.00 31.66 610 ASP A N 1
ATOM 774 C CA . ASP A 1 117 ? 14.008 -0.177 -20.393 1.00 32.77 610 ASP A CA 1
ATOM 775 C C . ASP A 1 117 ? 12.592 -0.155 -20.971 1.00 32.15 610 ASP A C 1
ATOM 776 O O . ASP A 1 117 ? 11.922 0.887 -20.928 1.00 31.73 610 ASP A O 1
ATOM 778 N N . ALA A 1 118 ? 12.120 -1.304 -21.483 1.00 32.99 611 ALA A N 1
ATOM 779 C CA . ALA A 1 118 ? 10.708 -1.422 -21.934 1.00 33.07 611 ALA A CA 1
ATOM 780 C C . ALA A 1 118 ? 9.721 -1.179 -20.775 1.00 33.85 611 ALA A C 1
ATOM 781 O O . ALA A 1 118 ? 8.687 -0.549 -20.973 1.00 33.21 611 ALA A O 1
ATOM 783 N N . GLN A 1 119 ? 10.038 -1.640 -19.566 1.00 34.94 612 GLN A N 1
ATOM 784 C CA . GLN 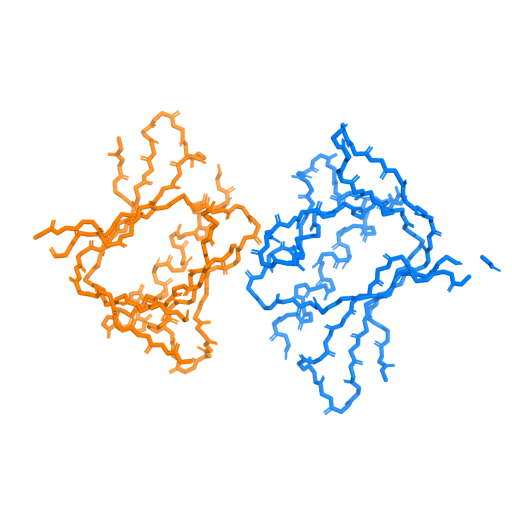A 1 119 ? 9.137 -1.400 -18.399 1.00 36.63 612 GLN A CA 1
ATOM 785 C C . GLN A 1 119 ? 9.098 0.066 -17.953 1.00 38.69 612 GLN A C 1
ATOM 786 O O . GLN A 1 119 ? 8.024 0.568 -17.599 1.00 38.82 612 GLN A O 1
ATOM 792 N N . GLN A 1 120 ? 10.250 0.749 -17.919 1.00 41.04 613 GLN A N 1
ATOM 793 C CA . GLN A 1 120 ? 10.264 2.206 -17.585 1.00 43.19 613 GLN A CA 1
ATOM 794 C C . GLN A 1 120 ? 9.523 3.014 -18.671 1.00 44.96 613 GLN A C 1
ATOM 795 O O . GLN A 1 120 ? 8.758 3.919 -18.355 1.00 46.00 613 GLN A O 1
ATOM 797 N N . ALA A 1 121 ? 9.700 2.659 -19.943 1.00 46.47 614 ALA A N 1
ATOM 798 C CA . ALA A 1 121 ? 8.932 3.312 -21.013 1.00 48.02 614 ALA A CA 1
ATOM 799 C C . ALA A 1 121 ? 7.414 3.133 -20.943 1.00 49.74 614 ALA A C 1
ATOM 800 O O . ALA A 1 121 ? 6.688 3.954 -21.476 1.00 50.63 614 ALA A O 1
ATOM 810 N N . GLU B 1 10 ? 15.185 -9.810 15.022 1.00 45.11 503 GLU B N 1
ATOM 811 C CA . GLU B 1 10 ? 14.632 -8.850 13.997 1.00 45.77 503 GLU B CA 1
ATOM 812 C C . GLU B 1 10 ? 14.916 -7.333 14.214 1.00 44.71 503 GLU B C 1
ATOM 813 O O . GLU B 1 10 ? 14.709 -6.785 15.291 1.00 44.66 503 GLU B O 1
ATOM 819 N N . GLU B 1 11 ? 15.356 -6.652 13.160 1.00 44.35 504 GLU B N 1
ATOM 820 C CA . GLU B 1 11 ? 15.563 -5.198 13.213 1.00 44.01 504 GLU B CA 1
ATOM 821 C C . GLU B 1 11 ? 14.608 -4.504 12.278 1.00 43.05 504 GLU B C 1
ATOM 822 O O . GLU B 1 11 ? 14.260 -5.030 11.242 1.00 42.54 504 GLU B O 1
ATOM 828 N N . VAL B 1 12 ? 14.148 -3.335 12.685 1.00 41.46 505 VAL B N 1
ATOM 829 C CA . VAL B 1 12 ? 13.269 -2.521 11.899 1.00 40.50 505 VAL B CA 1
ATOM 830 C C . VAL B 1 12 ? 14.082 -1.739 10.859 1.00 41.38 505 VAL B C 1
ATOM 831 O O . VAL B 1 12 ? 15.104 -1.105 11.183 1.00 42.35 505 VAL B O 1
ATOM 835 N N . LEU B 1 13 ? 13.618 -1.807 9.617 1.00 41.29 506 LEU B N 1
ATOM 836 C CA . LEU B 1 13 ? 14.145 -1.039 8.506 1.00 42.37 506 LEU B CA 1
ATOM 837 C C . LEU B 1 13 ? 13.246 0.114 8.077 1.00 42.00 506 LEU B C 1
ATOM 838 O O . LEU B 1 13 ? 13.707 1.048 7.498 1.00 41.75 506 LEU B O 1
ATOM 843 N N . PHE B 1 14 ? 11.959 0.038 8.347 1.00 42.94 507 PHE B N 1
ATOM 844 C CA . PHE B 1 14 ? 11.046 1.082 7.937 1.00 43.29 507 PHE B CA 1
ATOM 845 C C . PHE B 1 14 ? 9.821 0.893 8.769 1.00 44.29 507 PHE B C 1
ATOM 846 O O . PHE B 1 14 ? 9.452 -0.230 9.109 1.00 44.05 507 PHE B O 1
ATOM 854 N N . CYS B 1 15 ? 9.186 2.008 9.089 1.00 45.37 508 CYS B N 1
ATOM 855 C CA . CYS B 1 15 ? 7.926 2.028 9.785 1.00 46.44 508 CYS B CA 1
ATOM 856 C C . CYS B 1 15 ? 7.178 3.290 9.311 1.00 46.30 508 CYS B C 1
ATOM 857 O O . CYS B 1 15 ? 7.811 4.307 8.970 1.00 46.45 508 CYS B O 1
ATOM 860 N N . GLU B 1 16 ? 5.851 3.185 9.226 1.00 46.36 509 GLU B N 1
ATOM 861 C CA . GLU B 1 16 ? 4.973 4.275 8.790 1.00 46.38 509 GLU B CA 1
ATOM 862 C C . GLU B 1 16 ? 3.579 3.834 9.054 1.00 46.31 509 GLU B C 1
ATOM 863 O O . GLU B 1 16 ? 3.319 2.653 9.078 1.00 47.87 509 GLU B O 1
ATOM 865 N N . LYS B 1 17 ? 2.674 4.760 9.284 1.00 46.56 510 LYS B N 1
ATOM 866 C CA . LYS B 1 17 ? 1.260 4.432 9.332 1.00 46.73 510 LYS B CA 1
ATOM 867 C C . LYS B 1 17 ? 0.834 4.188 7.871 1.00 45.56 510 LYS B C 1
ATOM 868 O O . LYS B 1 17 ? 1.321 4.846 6.971 1.00 45.45 510 LYS B O 1
ATOM 874 N N . ALA B 1 18 ? -0.033 3.220 7.631 1.00 44.45 511 ALA B N 1
ATOM 875 C CA . ALA B 1 18 ? -0.395 2.872 6.285 1.00 44.29 511 ALA B CA 1
ATOM 876 C C . ALA B 1 18 ? -1.809 2.416 6.286 1.00 44.56 511 ALA B C 1
ATOM 877 O O . ALA B 1 18 ? -2.257 1.852 7.253 1.00 44.70 511 ALA B O 1
ATOM 879 N N . LYS B 1 19 ? -2.527 2.697 5.204 1.00 44.40 512 LYS B N 1
ATOM 880 C CA . LYS B 1 19 ? -3.751 1.970 4.950 1.00 44.58 512 LYS B CA 1
ATOM 881 C C . LYS B 1 19 ? -3.469 0.896 3.872 1.00 43.90 512 LYS B C 1
ATOM 882 O O . LYS B 1 19 ? -2.759 1.111 2.924 1.00 42.36 512 LYS B O 1
ATOM 888 N N . LEU B 1 20 ? -4.101 -0.236 4.027 1.00 43.77 513 LEU B N 1
ATOM 889 C CA . LEU B 1 20 ? -3.831 -1.378 3.235 1.00 45.02 513 LEU B CA 1
ATOM 890 C C . LEU B 1 20 ? -5.067 -1.704 2.448 1.00 44.55 513 LEU B C 1
ATOM 891 O O . LEU B 1 20 ? -6.150 -1.799 3.038 1.00 44.87 513 LEU B O 1
ATOM 896 N N . LEU B 1 21 ? -4.935 -1.896 1.141 1.00 43.48 514 LEU B N 1
ATOM 897 C CA . LEU B 1 21 ? -6.087 -2.345 0.360 1.00 44.00 514 LEU B CA 1
ATOM 898 C C . LEU B 1 21 ? -5.724 -3.542 -0.473 1.00 44.11 514 LEU B C 1
ATOM 899 O O . LEU B 1 21 ? -4.559 -3.684 -0.853 1.00 43.36 514 LEU B O 1
ATOM 904 N N . ILE B 1 22 ? -6.723 -4.395 -0.723 1.00 44.97 515 ILE B N 1
ATOM 905 C CA . ILE B 1 22 ? -6.579 -5.624 -1.506 1.00 46.09 515 ILE B CA 1
ATOM 906 C C . ILE B 1 22 ? -7.399 -5.526 -2.811 1.00 47.37 515 ILE B C 1
ATOM 907 O O . ILE B 1 22 ? -8.450 -4.915 -2.799 1.00 47.24 515 ILE B O 1
ATOM 912 N N . PHE B 1 23 ? -6.880 -6.085 -3.919 1.00 48.69 516 PHE B N 1
ATOM 913 C CA . PHE B 1 23 ? -7.515 -6.069 -5.258 1.00 50.18 516 PHE B CA 1
ATOM 914 C C . PHE B 1 23 ? -8.507 -7.255 -5.406 1.00 50.78 516 PHE B C 1
ATOM 915 O O . PHE B 1 23 ? -8.179 -8.382 -5.019 1.00 50.76 516 PHE B O 1
ATOM 923 N N . GLY B 1 29 ? -11.765 -4.085 -8.530 1.00 61.53 522 GLY B N 1
ATOM 924 C CA . GLY B 1 29 ? -11.850 -3.087 -7.463 1.00 61.65 522 GLY B CA 1
ATOM 925 C C . GLY B 1 29 ? -10.978 -3.380 -6.252 1.00 62.14 522 GLY B C 1
ATOM 926 O O . GLY B 1 29 ? -10.567 -4.526 -6.011 1.00 61.86 522 GLY B O 1
ATOM 927 N N . TYR B 1 30 ? -10.735 -2.326 -5.471 1.00 62.62 523 TYR B N 1
ATOM 928 C CA . TYR B 1 30 ? -9.879 -2.354 -4.290 1.00 62.57 523 TYR B CA 1
ATOM 929 C C . TYR B 1 30 ? -10.722 -2.215 -3.024 1.00 63.22 523 TYR B C 1
ATOM 930 O O . TYR B 1 30 ? -11.480 -1.257 -2.906 1.00 64.06 523 TYR B O 1
ATOM 939 N N . THR B 1 31 ? -10.590 -3.177 -2.101 1.00 62.77 524 THR B N 1
ATOM 940 C CA . THR B 1 31 ? -11.302 -3.197 -0.823 1.00 62.67 524 THR B CA 1
ATOM 941 C C . THR B 1 31 ? -10.368 -2.929 0.370 1.00 62.00 524 THR B C 1
ATOM 942 O O . THR B 1 31 ? -9.324 -3.572 0.508 1.00 61.68 524 THR B O 1
ATOM 946 N N . SER B 1 32 ? -10.770 -2.046 1.275 1.00 60.88 525 SER B N 1
ATOM 947 C CA . SER B 1 32 ? -10.011 -1.856 2.499 1.00 60.56 525 SER B CA 1
ATOM 948 C C . SER B 1 32 ? -9.772 -3.172 3.278 1.00 59.92 525 SER B C 1
ATOM 949 O O . SER B 1 32 ? -10.563 -4.125 3.192 1.00 60.33 525 SER B O 1
ATOM 952 N N . ARG B 1 33 ? -8.640 -3.212 3.990 1.00 58.61 526 ARG B N 1
ATOM 953 C CA . ARG B 1 33 ? -8.336 -4.236 4.987 1.00 57.03 526 ARG B CA 1
ATOM 954 C C . ARG B 1 33 ? -8.014 -3.649 6.346 1.00 55.41 526 ARG B C 1
ATOM 955 O O . ARG B 1 33 ? -8.027 -4.363 7.334 1.00 55.65 526 ARG B O 1
ATOM 963 N N . GLY B 1 34 ? -7.742 -2.355 6.423 1.00 54.41 527 GLY B N 1
ATOM 964 C CA . GLY B 1 34 ? -7.473 -1.728 7.707 1.00 52.75 527 GLY B CA 1
ATOM 965 C C . GLY B 1 34 ? -6.406 -0.697 7.608 1.00 51.99 527 GLY B C 1
ATOM 966 O O . GLY B 1 34 ? -5.780 -0.540 6.582 1.00 51.10 527 GLY B O 1
ATOM 967 N N . VAL B 1 35 ? -6.220 0.011 8.704 1.00 51.76 528 VAL B N 1
ATOM 968 C CA . VAL B 1 35 ? -5.166 0.961 8.860 1.00 51.78 528 VAL B CA 1
ATOM 969 C C . VAL B 1 35 ? -4.334 0.434 10.002 1.00 51.50 528 VAL B C 1
ATOM 970 O O . VAL B 1 35 ? -4.878 -0.144 10.934 1.00 51.74 528 VAL B O 1
ATOM 974 N N . GLY B 1 36 ? -3.018 0.619 9.920 1.00 50.80 529 GLY B N 1
ATOM 975 C CA . GLY B 1 36 ? -2.119 0.163 10.973 1.00 50.44 529 GLY B CA 1
ATOM 976 C C . GLY B 1 36 ? -0.710 0.645 10.742 1.00 49.64 529 GLY B C 1
ATOM 977 O O . GLY B 1 36 ? -0.478 1.390 9.805 1.00 50.50 529 GLY B O 1
ATOM 978 N N . GLU B 1 37 ? 0.217 0.260 11.621 1.00 48.29 530 GLU B N 1
ATOM 979 C CA . GLU B 1 37 ? 1.629 0.585 11.463 1.00 47.33 530 GLU B CA 1
ATOM 980 C C . GLU B 1 37 ? 2.296 -0.590 10.711 1.00 46.20 530 GLU B C 1
ATOM 981 O O . GLU B 1 37 ? 2.144 -1.762 11.076 1.00 47.32 530 GLU B O 1
ATOM 983 N N . LEU B 1 38 ? 2.981 -0.254 9.632 1.00 44.25 531 LEU B N 1
ATOM 984 C CA . LEU B 1 38 ? 3.601 -1.189 8.729 1.00 41.99 531 LEU B CA 1
ATOM 985 C C . LEU B 1 38 ? 5.077 -1.192 8.994 1.00 39.91 531 LEU B C 1
ATOM 986 O O . LEU B 1 38 ? 5.677 -0.143 8.986 1.00 40.11 531 LEU B O 1
ATOM 991 N N . LYS B 1 39 ? 5.678 -2.347 9.202 1.00 38.03 532 LYS B N 1
ATOM 992 C CA . LYS B 1 39 ? 7.139 -2.397 9.365 1.00 37.50 532 LYS B CA 1
ATOM 993 C C . LYS B 1 39 ? 7.755 -3.335 8.377 1.00 35.16 532 LYS B C 1
ATOM 994 O O . LYS B 1 39 ? 7.160 -4.331 7.999 1.00 34.42 532 LYS B O 1
ATOM 1000 N N . LEU B 1 40 ? 8.985 -3.013 8.044 1.00 33.66 533 LEU B N 1
ATOM 1001 C CA . LEU B 1 40 ? 9.864 -3.809 7.263 1.00 33.91 533 LEU B CA 1
ATOM 1002 C C . LEU B 1 40 ? 10.885 -4.299 8.279 1.00 34.06 533 LEU B C 1
ATOM 1003 O O . LEU B 1 40 ? 11.607 -3.514 8.897 1.00 33.48 533 LEU B O 1
ATOM 1008 N N . LEU B 1 41 ? 10.889 -5.609 8.485 1.00 33.35 534 LEU B N 1
ATOM 1009 C CA . LEU B 1 41 ? 11.685 -6.259 9.497 1.00 33.24 534 LEU B CA 1
ATOM 1010 C C . LEU B 1 41 ? 12.692 -7.142 8.796 1.00 32.81 534 LEU B C 1
ATOM 1011 O O . LEU B 1 41 ? 12.367 -7.788 7.801 1.00 34.28 534 LEU B O 1
ATOM 1016 N N . ARG B 1 42 ? 13.889 -7.163 9.306 1.00 32.19 535 ARG B N 1
ATOM 1017 C CA A ARG B 1 42 ? 14.989 -7.934 8.751 0.50 33.36 535 ARG B CA 1
ATOM 1018 C CA B ARG B 1 42 ? 14.925 -7.996 8.744 0.50 33.67 535 ARG B CA 1
ATOM 1019 C C . ARG B 1 42 ? 15.539 -8.838 9.868 1.00 33.63 535 ARG B C 1
ATOM 1020 O O . ARG B 1 42 ? 15.715 -8.378 10.976 1.00 32.62 535 ARG B O 1
ATOM 1035 N N . LYS B 1 43 ? 15.810 -10.095 9.585 1.00 34.14 536 LYS B N 1
ATOM 1036 C CA A LYS B 1 43 ? 16.427 -10.960 10.581 0.50 36.50 536 LYS B CA 1
ATOM 1037 C CA B LYS B 1 43 ? 16.432 -10.968 10.579 0.50 36.09 536 LYS B CA 1
ATOM 1038 C C . LYS B 1 43 ? 17.830 -10.426 10.928 1.00 36.91 536 LYS B C 1
ATOM 1039 O O . LYS B 1 43 ? 18.579 -10.032 10.053 1.00 36.42 536 LYS B O 1
ATOM 1050 N N . LYS B 1 44 ? 18.172 -10.400 12.205 1.00 39.56 537 LYS B N 1
ATOM 1051 C CA . LYS B 1 44 ? 19.451 -9.802 12.629 1.00 42.63 537 LYS B CA 1
ATOM 1052 C C . LYS B 1 44 ? 20.629 -10.635 12.085 1.00 44.96 537 LYS B C 1
ATOM 1053 O O . LYS B 1 44 ? 21.648 -10.052 11.673 1.00 45.44 537 LYS B O 1
ATOM 1055 N N . ASP B 1 45 ? 20.431 -11.966 12.004 1.00 47.77 538 ASP B N 1
ATOM 1056 C CA . ASP B 1 45 ? 21.436 -12.938 11.527 1.00 50.11 538 ASP B CA 1
ATOM 1057 C C . ASP B 1 45 ? 21.476 -13.156 9.996 1.00 51.11 538 ASP B C 1
ATOM 1058 O O . ASP B 1 45 ? 22.358 -13.857 9.513 1.00 50.60 538 ASP B O 1
ATOM 1063 N N . ASP B 1 46 ? 20.524 -12.617 9.232 1.00 52.67 539 ASP B N 1
ATOM 1064 C CA . ASP B 1 46 ? 20.538 -12.799 7.747 1.00 53.37 539 ASP B CA 1
ATOM 1065 C C . ASP B 1 46 ? 19.795 -11.693 7.009 1.00 53.54 539 ASP B C 1
ATOM 1066 O O . ASP B 1 46 ? 18.554 -11.699 6.975 1.00 53.25 539 ASP B O 1
ATOM 1071 N N . LYS B 1 47 ? 20.564 -10.772 6.411 1.00 53.68 540 LYS B N 1
ATOM 1072 C CA . LYS B 1 47 ? 20.032 -9.669 5.613 1.00 54.00 540 LYS B CA 1
ATOM 1073 C C . LYS B 1 47 ? 19.091 -10.169 4.502 1.00 53.07 540 LYS B C 1
ATOM 1074 O O . LYS B 1 47 ? 18.296 -9.396 3.986 1.00 54.59 540 LYS B O 1
ATOM 1080 N N . GLY B 1 48 ? 19.201 -11.426 4.097 1.00 50.91 541 GLY B N 1
ATOM 1081 C CA . GLY B 1 48 ? 18.302 -11.954 3.068 1.00 49.99 541 GLY B CA 1
ATOM 1082 C C . GLY B 1 48 ? 16.882 -12.380 3.485 1.00 47.99 541 GLY B C 1
ATOM 1083 O O . GLY B 1 48 ? 16.110 -12.795 2.630 1.00 48.48 541 GLY B O 1
ATOM 1084 N N . LYS B 1 49 ? 16.554 -12.330 4.779 1.00 45.00 542 LYS B N 1
ATOM 1085 C CA . LYS B 1 49 ? 15.209 -12.649 5.274 1.00 42.51 542 LYS B CA 1
ATOM 1086 C C . LYS B 1 49 ? 14.508 -11.377 5.762 1.00 38.97 542 LYS B C 1
ATOM 1087 O O . LYS B 1 49 ? 14.778 -10.864 6.835 1.00 37.65 542 LYS B O 1
ATOM 1093 N N . VAL B 1 50 ? 13.626 -10.864 4.925 1.00 34.98 543 VAL B N 1
ATOM 1094 C CA . VAL B 1 50 ? 12.959 -9.602 5.152 1.00 33.11 543 VAL B CA 1
ATOM 1095 C C . VAL B 1 50 ? 11.476 -9.858 4.992 1.00 31.69 543 VAL B C 1
ATOM 1096 O O . VAL B 1 50 ? 11.047 -10.531 4.021 1.00 27.48 543 VAL B O 1
ATOM 1100 N N . ARG B 1 51 ? 10.714 -9.306 5.934 1.00 30.86 544 ARG B N 1
ATOM 1101 C CA . ARG B 1 51 ? 9.296 -9.317 5.862 1.00 31.81 544 ARG B CA 1
ATOM 1102 C C . ARG B 1 51 ? 8.594 -7.967 6.136 1.00 31.55 544 ARG B C 1
ATOM 1103 O O . ARG B 1 51 ? 9.134 -7.057 6.745 1.00 30.81 544 ARG B O 1
ATOM 1111 N N . VAL B 1 52 ? 7.367 -7.880 5.652 1.00 30.82 545 VAL B N 1
ATOM 1112 C CA . VAL B 1 52 ? 6.508 -6.804 5.943 1.00 32.32 545 VAL B CA 1
ATOM 1113 C C . VAL B 1 52 ? 5.542 -7.297 7.020 1.00 31.60 545 VAL B C 1
ATOM 1114 O O . VAL B 1 52 ? 4.923 -8.348 6.872 1.00 30.74 545 VAL B O 1
ATOM 1118 N N . LEU B 1 53 ? 5.421 -6.510 8.064 1.00 32.46 546 LEU B N 1
ATOM 1119 C CA . LEU B 1 53 ? 4.495 -6.765 9.140 1.00 35.48 546 LEU B CA 1
ATOM 1120 C C . LEU B 1 53 ? 3.576 -5.529 9.367 1.00 37.47 546 LEU B C 1
ATOM 1121 O O . LEU B 1 53 ? 4.061 -4.402 9.574 1.00 36.35 546 LEU B O 1
ATOM 1126 N N . CYS B 1 54 ? 2.264 -5.740 9.285 1.00 39.64 547 CYS B N 1
ATOM 1127 C CA . CYS B 1 54 ? 1.302 -4.665 9.582 1.00 43.08 547 CYS B CA 1
ATOM 1128 C C . CYS B 1 54 ? 0.238 -5.125 10.604 1.00 43.44 547 CYS B C 1
ATOM 1129 O O . CYS B 1 54 ? -0.419 -6.165 10.420 1.00 44.51 547 CYS B O 1
ATOM 1132 N N . ARG B 1 55 ? 0.101 -4.354 11.674 1.00 45.24 548 ARG B N 1
ATOM 1133 C CA . ARG B 1 55 ? -0.824 -4.630 12.784 1.00 46.62 548 ARG B CA 1
ATOM 1134 C C . ARG B 1 55 ? -1.872 -3.517 12.932 1.00 48.21 548 ARG B C 1
ATOM 1135 O O . ARG B 1 55 ? -1.534 -2.340 13.086 1.00 47.91 548 ARG B O 1
ATOM 1137 N N . SER B 1 56 ? -3.146 -3.905 12.889 1.00 50.67 549 SER B N 1
ATOM 1138 C CA . SER B 1 56 ? -4.310 -2.960 12.893 1.00 52.54 549 SER B CA 1
ATOM 1139 C C . SER B 1 56 ? -4.321 -1.951 14.044 1.00 52.54 549 SER B C 1
ATOM 1140 O O . SER B 1 56 ? -3.775 -2.242 15.111 1.00 53.68 549 SER B O 1
ATOM 1143 N N . GLY B 1 60 ? -6.387 -5.048 17.348 1.00 57.66 553 GLY B N 1
ATOM 1144 C CA . GLY B 1 60 ? -4.989 -4.863 16.930 1.00 57.16 553 GLY B CA 1
ATOM 1145 C C . GLY B 1 60 ? -4.406 -6.033 16.134 1.00 56.04 553 GLY B C 1
ATOM 1146 O O . GLY B 1 60 ? -3.295 -6.492 16.426 1.00 57.16 553 GLY B O 1
ATOM 1147 N N . HIS B 1 61 ? -5.126 -6.488 15.114 1.00 53.15 554 HIS B N 1
ATOM 1148 C CA . HIS B 1 61 ? -4.773 -7.709 14.433 1.00 51.94 554 HIS B CA 1
ATOM 1149 C C . HIS B 1 61 ? -3.784 -7.559 13.241 1.00 50.86 554 HIS B C 1
ATOM 1150 O O . HIS B 1 61 ? -3.655 -6.477 12.654 1.00 50.45 554 HIS B O 1
ATOM 1157 N N . VAL B 1 62 ? -3.102 -8.650 12.889 1.00 47.98 555 VAL B N 1
ATOM 1158 C CA . VAL B 1 62 ? -2.098 -8.582 11.816 1.00 46.42 555 VAL B CA 1
ATOM 1159 C C . VAL B 1 62 ? -2.774 -8.495 10.469 1.00 45.17 555 VAL B C 1
ATOM 1160 O O . VAL B 1 62 ? -3.517 -9.384 10.053 1.00 44.09 555 VAL B O 1
ATOM 1164 N N . LEU B 1 63 ? -2.538 -7.395 9.783 1.00 43.64 556 LEU B N 1
ATOM 1165 C CA . LEU B 1 63 ? -3.175 -7.201 8.485 1.00 42.75 556 LEU B CA 1
ATOM 1166 C C . LEU B 1 63 ? -2.338 -7.828 7.378 1.00 41.60 556 LEU B C 1
ATOM 1167 O O . LEU B 1 63 ? -2.883 -8.303 6.401 1.00 41.73 556 LEU B O 1
ATOM 1172 N N . LEU B 1 64 ? -1.010 -7.826 7.541 1.00 40.22 557 LEU B N 1
ATOM 1173 C CA . LEU B 1 64 ? -0.109 -8.321 6.520 1.00 38.78 557 LEU B CA 1
ATOM 1174 C C . LEU B 1 64 ? 1.137 -8.915 7.185 1.00 37.09 557 LEU B C 1
ATOM 1175 O O . LEU B 1 64 ? 1.720 -8.316 8.052 1.00 36.24 557 LEU B O 1
ATOM 1180 N N . ASN B 1 65 ? 1.508 -10.126 6.810 1.00 35.87 558 ASN B N 1
ATOM 1181 C CA . ASN B 1 65 ? 2.738 -10.719 7.299 1.00 35.84 558 ASN B CA 1
ATOM 1182 C C . ASN B 1 65 ? 3.314 -11.508 6.145 1.00 34.92 558 ASN B C 1
ATOM 1183 O O . ASN B 1 65 ? 2.968 -12.651 5.953 1.00 34.63 558 ASN B O 1
ATOM 1188 N N . THR B 1 66 ? 4.135 -10.862 5.318 1.00 34.60 559 THR B N 1
ATOM 1189 C CA . THR B 1 66 ? 4.715 -11.579 4.165 1.00 34.47 559 THR B CA 1
ATOM 1190 C C . THR B 1 66 ? 6.145 -11.212 3.941 1.00 32.13 559 THR B C 1
ATOM 1191 O O . THR B 1 66 ? 6.551 -10.081 4.217 1.00 29.10 559 THR B O 1
ATOM 1195 N N . SER B 1 67 ? 6.849 -12.173 3.354 1.00 31.27 560 SER B N 1
ATOM 1196 C CA . SER B 1 67 ? 8.230 -12.009 2.925 1.00 32.65 560 SER B CA 1
ATOM 1197 C C . SER B 1 67 ? 8.337 -11.091 1.744 1.00 31.94 560 SER B C 1
ATOM 1198 O O . SER B 1 67 ? 7.479 -11.097 0.884 1.00 32.10 560 SER B O 1
ATOM 1201 N N . VAL B 1 68 ? 9.420 -10.324 1.709 1.00 32.12 561 VAL B N 1
ATOM 1202 C CA . VAL B 1 68 ? 9.835 -9.607 0.521 1.00 31.41 561 VAL B CA 1
ATOM 1203 C C . VAL B 1 68 ? 10.398 -10.650 -0.477 1.00 31.71 561 VAL B C 1
ATOM 1204 O O . VAL B 1 68 ? 11.162 -11.481 -0.119 1.00 30.64 561 VAL B O 1
ATOM 1208 N N . VAL B 1 69 ? 9.919 -10.594 -1.721 1.00 31.76 562 VAL B N 1
ATOM 1209 C CA . VAL B 1 69 ? 10.218 -11.552 -2.795 1.00 33.12 562 VAL B CA 1
ATOM 1210 C C . VAL B 1 69 ? 11.309 -10.952 -3.729 1.00 33.52 562 VAL B C 1
ATOM 1211 O O . VAL B 1 69 ? 11.293 -9.750 -3.990 1.00 33.24 562 VAL B O 1
ATOM 1215 N N . LYS B 1 70 ? 12.262 -11.749 -4.191 1.00 33.84 563 LYS B N 1
ATOM 1216 C CA . LYS B 1 70 ? 13.299 -11.282 -5.148 1.00 34.67 563 LYS B CA 1
ATOM 1217 C C . LYS B 1 70 ? 12.709 -10.874 -6.520 1.00 35.31 563 LYS B C 1
ATOM 1218 O O . LYS B 1 70 ? 13.101 -9.851 -7.087 1.00 36.81 563 LYS B O 1
ATOM 1220 N N . SER B 1 71 ? 11.707 -11.611 -6.981 1.00 35.19 564 SER B N 1
ATOM 1221 C CA . SER B 1 71 ? 11.120 -11.480 -8.295 1.00 35.43 564 SER B CA 1
ATOM 1222 C C . SER B 1 71 ? 10.024 -10.372 -8.499 1.00 34.15 564 SER B C 1
ATOM 1223 O O . SER B 1 71 ? 9.489 -10.223 -9.607 1.00 33.81 564 SER B O 1
ATOM 1226 N N . PHE B 1 72 ? 9.707 -9.602 -7.457 1.00 32.41 565 PHE B N 1
ATOM 1227 C CA . PHE B 1 72 ? 8.773 -8.492 -7.575 1.00 31.39 565 PHE B CA 1
ATOM 1228 C C . PHE B 1 72 ? 9.457 -7.144 -7.481 1.00 31.06 565 PHE B C 1
ATOM 1229 O O . PHE B 1 72 ? 10.462 -6.959 -6.785 1.00 30.27 565 PHE B O 1
ATOM 1237 N N . LYS B 1 73 ? 8.908 -6.204 -8.221 1.00 31.27 566 LYS B N 1
ATOM 1238 C CA . LYS B 1 73 ? 9.231 -4.829 -8.018 1.00 33.68 566 LYS B CA 1
ATOM 1239 C C . LYS B 1 73 ? 8.125 -4.211 -7.192 1.00 32.97 566 LYS B C 1
ATOM 1240 O O . LYS B 1 73 ? 6.954 -4.356 -7.529 1.00 33.49 566 LYS B O 1
ATOM 1246 N N . TYR B 1 74 ? 8.533 -3.430 -6.202 1.00 31.77 567 TYR B N 1
ATOM 1247 C CA . TYR B 1 74 ? 7.634 -2.799 -5.284 1.00 31.79 567 TYR B CA 1
ATOM 1248 C C . TYR B 1 74 ? 7.736 -1.310 -5.578 1.00 32.14 567 TYR B C 1
ATOM 1249 O O . TYR B 1 74 ? 8.718 -0.671 -5.242 1.00 33.11 567 TYR B O 1
ATOM 1258 N N . GLN B 1 75 ? 6.718 -0.751 -6.205 1.00 33.51 568 GLN B N 1
ATOM 1259 C CA . GLN B 1 75 ? 6.827 0.595 -6.755 1.00 34.14 568 GLN B CA 1
ATOM 1260 C C . GLN B 1 75 ? 5.474 1.274 -6.684 1.00 33.26 568 GLN B C 1
ATOM 1261 O O . GLN B 1 75 ? 4.487 0.628 -6.405 1.00 31.08 568 GLN B O 1
ATOM 1267 N N . PRO B 1 76 ? 5.430 2.598 -6.898 1.00 34.59 569 PRO B N 1
ATOM 1268 C CA . PRO B 1 76 ? 4.156 3.276 -6.915 1.00 36.17 569 PRO B CA 1
ATOM 1269 C C . PRO B 1 76 ? 3.280 2.727 -8.032 1.00 38.24 569 PRO B C 1
ATOM 1270 O O . PRO B 1 76 ? 3.821 2.247 -9.051 1.00 37.08 569 PRO B O 1
ATOM 1274 N N . ILE B 1 77 ? 1.961 2.766 -7.839 1.00 40.21 570 ILE B N 1
ATOM 1275 C CA . ILE B 1 77 ? 1.055 2.369 -8.918 1.00 43.46 570 ILE B CA 1
ATOM 1276 C C . ILE B 1 77 ? 1.250 3.222 -10.185 1.00 44.44 570 ILE B C 1
ATOM 1277 O O . ILE B 1 77 ? 1.070 2.718 -11.265 1.00 45.38 570 ILE B O 1
ATOM 1282 N N . ASP B 1 78 ? 1.654 4.482 -10.045 1.00 46.24 571 ASP B N 1
ATOM 1283 C CA . ASP B 1 78 ? 2.007 5.336 -11.189 1.00 47.87 571 ASP B CA 1
ATOM 1284 C C . ASP B 1 78 ? 2.712 6.576 -10.668 1.00 48.28 571 ASP B C 1
ATOM 1285 O O . ASP B 1 78 ? 2.851 6.728 -9.447 1.00 47.81 571 ASP B O 1
ATOM 1290 N N . ALA B 1 79 ? 3.148 7.468 -11.561 1.00 49.04 572 ALA B N 1
ATOM 1291 C CA . ALA B 1 79 ? 3.988 8.633 -11.152 1.00 49.06 572 ALA B CA 1
ATOM 1292 C C . ALA B 1 79 ? 3.293 9.717 -10.341 1.00 49.49 572 ALA B C 1
ATOM 1293 O O . ALA B 1 79 ? 3.957 10.502 -9.628 1.00 51.24 572 ALA B O 1
ATOM 1295 N N . ASP B 1 80 ? 1.964 9.790 -10.434 1.00 48.98 573 ASP B N 1
ATOM 1296 C CA . ASP B 1 80 ? 1.199 10.730 -9.613 1.00 48.18 573 ASP B CA 1
ATOM 1297 C C . ASP B 1 80 ? 0.569 10.143 -8.330 1.00 45.72 573 ASP B C 1
ATOM 1298 O O . ASP B 1 80 ? -0.256 10.796 -7.650 1.00 45.61 573 ASP B O 1
ATOM 1303 N N . ASN B 1 81 ? 0.989 8.935 -7.970 1.00 41.87 574 ASN B N 1
ATOM 1304 C CA . ASN B 1 81 ? 0.504 8.285 -6.779 1.00 39.72 574 ASN B CA 1
ATOM 1305 C C . ASN B 1 81 ? 1.675 7.578 -6.117 1.00 38.38 574 ASN B C 1
ATOM 1306 O O . ASN B 1 81 ? 1.618 6.398 -5.840 1.00 39.21 574 ASN B O 1
ATOM 1311 N N . GLU B 1 82 ? 2.738 8.315 -5.900 1.00 36.94 575 GLU B N 1
ATOM 1312 C CA . GLU B 1 82 ? 3.944 7.837 -5.289 1.00 36.62 575 GLU B CA 1
ATOM 1313 C C . GLU B 1 82 ? 3.781 7.409 -3.803 1.00 36.34 575 GLU B C 1
ATOM 1314 O O . GLU B 1 82 ? 4.618 6.669 -3.259 1.00 37.54 575 GLU B O 1
ATOM 1316 N N . ASN B 1 83 ? 2.696 7.837 -3.161 1.00 35.66 576 ASN B N 1
ATOM 1317 C CA . ASN B 1 83 ? 2.334 7.397 -1.826 1.00 35.10 576 ASN B CA 1
ATOM 1318 C C . ASN B 1 83 ? 1.484 6.105 -1.821 1.00 34.59 576 ASN B C 1
ATOM 1319 O O . ASN B 1 83 ? 1.097 5.650 -0.741 1.00 34.21 576 ASN B O 1
ATOM 1324 N N . LEU B 1 84 ? 1.163 5.564 -3.008 1.00 33.61 577 LEU B N 1
ATOM 1325 C CA . LEU B 1 84 ? 0.443 4.277 -3.147 1.00 33.74 577 LEU B CA 1
ATOM 1326 C C . LEU B 1 84 ? 1.352 3.244 -3.796 1.00 33.45 577 LEU B C 1
ATOM 1327 O O . LEU B 1 84 ? 1.602 3.288 -4.988 1.00 33.13 577 LEU B O 1
ATOM 1332 N N . ILE B 1 85 ? 1.806 2.302 -2.987 1.00 32.90 578 ILE B N 1
ATOM 1333 C CA . ILE B 1 85 ? 2.752 1.313 -3.408 1.00 33.05 578 ILE B CA 1
ATOM 1334 C C . ILE B 1 85 ? 2.018 0.037 -3.752 1.00 31.67 578 ILE B C 1
ATOM 1335 O O . ILE B 1 85 ? 1.242 -0.464 -2.955 1.00 30.56 578 ILE B O 1
ATOM 1340 N N . LYS B 1 86 ? 2.217 -0.453 -4.961 1.00 31.00 579 LYS B N 1
ATOM 1341 C CA . LYS B 1 86 ? 1.675 -1.755 -5.347 1.00 31.67 579 LYS B CA 1
ATOM 1342 C C . LYS B 1 86 ? 2.565 -2.850 -4.765 1.00 30.37 579 LYS B C 1
ATOM 1343 O O . LYS B 1 86 ? 3.778 -2.908 -5.045 1.00 31.25 579 LYS B O 1
ATOM 1345 N N . TRP B 1 87 ? 1.948 -3.729 -4.009 1.00 29.31 580 TRP B N 1
ATOM 1346 C CA . TRP B 1 87 ? 2.627 -4.682 -3.219 1.00 29.64 580 TRP B CA 1
ATOM 1347 C C . TRP B 1 87 ? 2.102 -6.111 -3.496 1.00 30.19 580 TRP B C 1
ATOM 1348 O O . TRP B 1 87 ? 1.215 -6.631 -2.755 1.00 29.74 580 TRP B O 1
ATOM 1359 N N . PRO B 1 88 ? 2.635 -6.753 -4.554 1.00 30.20 581 PRO B N 1
ATOM 1360 C CA . PRO B 1 88 ? 2.200 -8.117 -4.788 1.00 31.45 581 PRO B CA 1
ATOM 1361 C C . PRO B 1 88 ? 2.749 -9.058 -3.704 1.00 32.76 581 PRO B C 1
ATOM 1362 O O . PRO B 1 88 ? 3.822 -8.830 -3.150 1.00 32.03 581 PRO B O 1
ATOM 1366 N N . ILE B 1 89 ? 1.995 -10.096 -3.418 1.00 35.13 582 ILE B N 1
ATOM 1367 C CA . ILE B 1 89 ? 2.406 -11.094 -2.470 1.00 37.73 582 ILE B CA 1
ATOM 1368 C C . ILE B 1 89 ? 2.085 -12.497 -2.996 1.00 39.31 582 ILE B C 1
ATOM 1369 O O . ILE B 1 89 ? 1.159 -12.681 -3.772 1.00 38.36 582 ILE B O 1
ATOM 1374 N N . ILE B 1 90 ? 2.904 -13.451 -2.577 1.00 42.67 583 ILE B N 1
ATOM 1375 C CA . ILE B 1 90 ? 2.716 -14.878 -2.857 1.00 45.55 583 ILE B CA 1
ATOM 1376 C C . ILE B 1 90 ? 2.201 -15.553 -1.591 1.00 46.66 583 ILE B C 1
ATOM 1377 O O . ILE B 1 90 ? 2.852 -15.495 -0.560 1.00 47.01 583 ILE B O 1
ATOM 1382 N N . THR B 1 91 ? 1.054 -16.198 -1.681 1.00 48.89 584 THR B N 1
ATOM 1383 C CA . THR B 1 91 ? 0.466 -16.948 -0.551 1.00 50.65 584 THR B CA 1
ATOM 1384 C C . THR B 1 91 ? 0.078 -18.341 -1.052 1.00 51.18 584 THR B C 1
ATOM 1385 O O . THR B 1 91 ? 0.904 -19.264 -1.028 1.00 52.70 584 THR B O 1
ATOM 1389 N N . LEU B 1 95 ? -0.881 -15.718 -6.013 1.00 45.82 588 LEU B N 1
ATOM 1390 C CA . LEU B 1 95 ? -0.566 -14.324 -6.250 1.00 46.58 588 LEU B CA 1
ATOM 1391 C C . LEU B 1 95 ? -1.671 -13.425 -5.788 1.00 45.39 588 LEU B C 1
ATOM 1392 O O . LEU B 1 95 ? -2.754 -13.473 -6.321 1.00 46.44 588 LEU B O 1
ATOM 1397 N N . GLU B 1 96 ? -1.382 -12.561 -4.835 1.00 44.63 589 GLU B N 1
ATOM 1398 C CA . GLU B 1 96 ? -2.372 -11.557 -4.370 1.00 44.10 589 GLU B CA 1
ATOM 1399 C C . GLU B 1 96 ? -1.743 -10.156 -4.483 1.00 42.32 589 GLU B C 1
ATOM 1400 O O . GLU B 1 96 ? -0.520 -10.014 -4.387 1.00 41.13 589 GLU B O 1
ATOM 1406 N N . THR B 1 97 ? -2.557 -9.143 -4.745 1.00 40.14 590 THR B N 1
ATOM 1407 C CA . THR B 1 97 ? -2.042 -7.802 -4.868 1.00 40.42 590 THR B CA 1
ATOM 1408 C C . THR B 1 97 ? -2.642 -6.838 -3.848 1.00 38.29 590 THR B C 1
ATOM 1409 O O . THR B 1 97 ? -3.842 -6.694 -3.782 1.00 37.01 590 THR B O 1
ATOM 1413 N N . PHE B 1 98 ? -1.761 -6.200 -3.082 1.00 35.93 591 PHE B N 1
ATOM 1414 C CA . PHE B 1 98 ? -2.121 -5.217 -2.118 1.00 35.88 591 PHE B CA 1
ATOM 1415 C C . PHE B 1 98 ? -1.669 -3.847 -2.610 1.00 35.72 591 PHE B C 1
ATOM 1416 O O . PHE B 1 98 ? -0.688 -3.731 -3.365 1.00 35.40 591 PHE B O 1
ATOM 1424 N N . ILE B 1 99 ? -2.395 -2.807 -2.201 1.00 35.49 592 ILE B N 1
ATOM 1425 C CA . ILE B 1 99 ? -1.878 -1.448 -2.251 1.00 35.59 592 ILE B CA 1
ATOM 1426 C C . ILE B 1 99 ? -1.581 -0.979 -0.849 1.00 34.96 592 ILE B C 1
ATOM 1427 O O . ILE B 1 99 ? -2.409 -1.165 0.039 1.00 34.54 592 ILE B O 1
ATOM 1432 N N . ILE B 1 100 ? -0.379 -0.408 -0.647 1.00 34.11 593 ILE B N 1
ATOM 1433 C CA . ILE B 1 100 ? -0.019 0.248 0.606 1.00 33.00 593 ILE B CA 1
ATOM 1434 C C . ILE B 1 100 ? -0.159 1.773 0.414 1.00 32.75 593 ILE B C 1
ATOM 1435 O O . ILE B 1 100 ? 0.609 2.383 -0.319 1.00 29.42 593 ILE B O 1
ATOM 1440 N N . LYS B 1 101 ? -1.112 2.381 1.103 1.00 33.73 594 LYS B N 1
ATOM 1441 C CA . LYS B 1 101 ? -1.287 3.811 1.086 1.00 36.49 594 LYS B CA 1
ATOM 1442 C C . LYS B 1 101 ? -0.581 4.415 2.298 1.00 36.94 594 LYS B C 1
ATOM 1443 O O . LYS B 1 101 ? -0.944 4.129 3.430 1.00 35.49 594 LYS B O 1
ATOM 1449 N N . VAL B 1 102 ? 0.393 5.282 2.055 1.00 39.37 595 VAL B N 1
ATOM 1450 C CA . VAL B 1 102 ? 1.029 6.051 3.147 1.00 41.40 595 VAL B CA 1
ATOM 1451 C C . VAL B 1 102 ? 0.733 7.528 2.940 1.00 43.25 595 VAL B C 1
ATOM 1452 O O . VAL B 1 102 ? 0.341 7.944 1.840 1.00 43.14 595 VAL B O 1
ATOM 1456 N N . LYS B 1 103 ? 0.980 8.309 3.990 1.00 45.54 596 LYS B N 1
ATOM 1457 C CA . LYS B 1 103 ? 0.608 9.725 4.086 1.00 46.68 596 LYS B CA 1
ATOM 1458 C C . LYS B 1 103 ? 1.190 10.587 2.991 1.00 47.55 596 LYS B C 1
ATOM 1459 O O . LYS B 1 103 ? 0.508 11.427 2.481 1.00 48.86 596 LYS B O 1
ATOM 1461 N N . GLN B 1 104 ? 2.417 10.340 2.560 1.00 48.41 597 GLN B N 1
ATOM 1462 C CA . GLN B 1 104 ? 3.136 11.322 1.772 1.00 48.94 597 GLN B CA 1
ATOM 1463 C C . GLN B 1 104 ? 4.010 10.710 0.703 1.00 48.46 597 GLN B C 1
ATOM 1464 O O . GLN B 1 104 ? 4.550 9.643 0.897 1.00 48.17 597 GLN B O 1
ATOM 1470 N N . LYS B 1 105 ? 4.205 11.432 -0.394 1.00 48.60 598 LYS B N 1
ATOM 1471 C CA . LYS B 1 105 ? 5.091 11.002 -1.462 1.00 48.86 598 LYS B CA 1
ATOM 1472 C C . LYS B 1 105 ? 6.438 10.556 -0.902 1.00 49.15 598 LYS B C 1
ATOM 1473 O O . LYS B 1 105 ? 6.998 9.544 -1.339 1.00 49.51 598 LYS B O 1
ATOM 1475 N N . ALA B 1 106 ? 6.945 11.289 0.090 1.00 48.81 599 ALA B N 1
ATOM 1476 C CA . ALA B 1 106 ? 8.263 11.011 0.681 1.00 48.27 599 ALA B CA 1
ATOM 1477 C C . ALA B 1 106 ? 8.344 9.640 1.386 1.00 47.62 599 ALA B C 1
ATOM 1478 O O . ALA B 1 106 ? 9.339 8.934 1.261 1.00 47.02 599 ALA B O 1
ATOM 1480 N N . ASP B 1 107 ? 7.312 9.301 2.152 1.00 47.15 600 ASP B N 1
ATOM 1481 C CA . ASP B 1 107 ? 7.199 7.984 2.791 1.00 47.39 600 ASP B CA 1
ATOM 1482 C C . ASP B 1 107 ? 7.122 6.851 1.739 1.00 45.79 600 ASP B C 1
ATOM 1483 O O . ASP B 1 107 ? 7.732 5.799 1.897 1.00 44.51 600 ASP B O 1
ATOM 1488 N N . GLY B 1 108 ? 6.384 7.084 0.655 1.00 44.78 601 GLY B N 1
ATOM 1489 C CA . GLY B 1 108 ? 6.347 6.135 -0.469 1.00 43.54 601 GLY B CA 1
ATOM 1490 C C . GLY B 1 108 ? 7.724 5.931 -1.054 1.00 42.81 601 GLY B C 1
ATOM 1491 O O . GLY B 1 108 ? 8.146 4.802 -1.208 1.00 42.57 601 GLY B O 1
ATOM 1492 N N . ARG B 1 109 ? 8.424 7.037 -1.329 1.00 42.94 602 ARG B N 1
ATOM 1493 C CA A ARG B 1 109 ? 9.774 7.004 -1.880 0.50 43.08 602 ARG B CA 1
ATOM 1494 C CA B ARG B 1 109 ? 9.789 7.023 -1.868 0.50 43.11 602 ARG B CA 1
ATOM 1495 C C . ARG B 1 109 ? 10.757 6.291 -0.945 1.00 42.79 602 ARG B C 1
ATOM 1496 O O . ARG B 1 109 ? 11.610 5.524 -1.417 1.00 43.24 602 ARG B O 1
ATOM 1511 N N . ARG B 1 110 ? 10.629 6.515 0.364 1.00 41.31 603 ARG B N 1
ATOM 1512 C CA . ARG B 1 110 ? 11.467 5.840 1.378 1.00 40.50 603 ARG B CA 1
ATOM 1513 C C . ARG B 1 110 ? 11.097 4.345 1.544 1.00 38.84 603 ARG B C 1
ATOM 1514 O O . ARG B 1 110 ? 11.970 3.471 1.721 1.00 39.73 603 ARG B O 1
ATOM 1522 N N . LEU B 1 111 ? 9.813 4.018 1.461 1.00 36.53 604 LEU B N 1
ATOM 1523 C CA . LEU B 1 111 ? 9.421 2.598 1.415 1.00 35.22 604 LEU B CA 1
ATOM 1524 C C . LEU B 1 111 ? 10.066 1.887 0.225 1.00 33.33 604 LEU B C 1
ATOM 1525 O O . LEU B 1 111 ? 10.655 0.816 0.362 1.00 33.03 604 LEU B O 1
ATOM 1530 N N . VAL B 1 112 ? 9.993 2.513 -0.928 1.00 32.52 605 VAL B N 1
ATOM 1531 C CA . VAL B 1 112 ? 10.472 1.890 -2.160 1.00 33.86 605 VAL B CA 1
ATOM 1532 C C . VAL B 1 112 ? 11.989 1.753 -2.098 1.00 33.97 605 VAL B C 1
ATOM 1533 O O . VAL B 1 112 ? 12.530 0.688 -2.381 1.00 35.76 605 VAL B O 1
ATOM 1537 N N . GLY B 1 113 ? 12.678 2.788 -1.624 1.00 34.75 606 GLY B N 1
ATOM 1538 C CA . GLY B 1 113 ? 14.134 2.724 -1.456 1.00 34.19 606 GLY B CA 1
ATOM 1539 C C . GLY B 1 113 ? 14.583 1.674 -0.467 1.00 33.23 606 GLY B C 1
ATOM 1540 O O . GLY B 1 113 ? 15.487 0.901 -0.735 1.00 33.72 606 GLY B O 1
ATOM 1541 N N . ALA B 1 114 ? 13.924 1.616 0.685 1.00 33.49 607 ALA B N 1
ATOM 1542 C CA . ALA B 1 114 ? 14.289 0.591 1.717 1.00 32.41 607 ALA B CA 1
ATOM 1543 C C . ALA B 1 114 ? 14.054 -0.827 1.201 1.00 31.54 607 ALA B C 1
ATOM 1544 O O . ALA B 1 114 ? 14.869 -1.739 1.383 1.00 32.10 607 ALA B O 1
ATOM 1546 N N . VAL B 1 115 ? 12.920 -1.056 0.562 1.00 31.86 608 VAL B N 1
ATOM 1547 C CA . VAL B 1 115 ? 12.695 -2.412 0.028 1.00 31.77 608 VAL B CA 1
ATOM 1548 C C . VAL B 1 115 ? 13.680 -2.724 -1.072 1.00 31.71 608 VAL B C 1
ATOM 1549 O O . VAL B 1 115 ? 14.156 -3.838 -1.194 1.00 30.01 608 VAL B O 1
ATOM 1553 N N . ALA B 1 116 ? 13.999 -1.752 -1.903 1.00 33.92 609 ALA B N 1
ATOM 1554 C CA . ALA B 1 116 ? 15.019 -2.035 -2.956 1.00 36.51 609 ALA B CA 1
ATOM 1555 C C . ALA B 1 116 ? 16.400 -2.297 -2.313 1.00 37.74 609 ALA B C 1
ATOM 1556 O O . ALA B 1 116 ? 17.035 -3.311 -2.604 1.00 37.00 609 ALA B O 1
ATOM 1558 N N . ASP B 1 117 ? 16.838 -1.430 -1.392 1.00 39.97 610 ASP B N 1
ATOM 1559 C CA . ASP B 1 117 ? 18.105 -1.736 -0.687 1.00 40.77 610 ASP B CA 1
ATOM 1560 C C . ASP B 1 117 ? 18.010 -3.139 -0.144 1.00 41.29 610 ASP B C 1
ATOM 1561 O O . ASP B 1 117 ? 18.927 -3.953 -0.296 1.00 41.73 610 ASP B O 1
ATOM 1563 N N . ALA B 1 118 ? 16.861 -3.456 0.465 1.00 41.45 611 ALA B N 1
ATOM 1564 C CA . ALA B 1 118 ? 16.653 -4.808 1.031 1.00 40.56 611 ALA B CA 1
ATOM 1565 C C . ALA B 1 118 ? 16.805 -5.965 0.016 1.00 40.11 611 ALA B C 1
ATOM 1566 O O . ALA B 1 118 ? 17.494 -6.928 0.290 1.00 40.86 611 ALA B O 1
ATOM 1568 N N . GLN B 1 119 ? 16.153 -5.902 -1.146 1.00 40.36 612 GLN B N 1
ATOM 1569 C CA . GLN B 1 119 ? 16.367 -6.918 -2.213 1.00 40.75 612 GLN B CA 1
ATOM 1570 C C . GLN B 1 119 ? 17.797 -6.952 -2.758 1.00 42.56 612 GLN B C 1
ATOM 1571 O O . GLN B 1 119 ? 18.273 -8.026 -3.177 1.00 42.52 612 GLN B O 1
ATOM 1577 N N . GLN B 1 120 ? 18.431 -5.787 -2.846 1.00 44.53 613 GLN B N 1
ATOM 1578 C CA . GLN B 1 120 ? 19.875 -5.679 -3.172 1.00 48.79 613 GLN B CA 1
ATOM 1579 C C . GLN B 1 120 ? 20.732 -6.667 -2.314 1.00 49.64 613 GLN B C 1
ATOM 1580 O O . GLN B 1 120 ? 21.583 -7.355 -2.831 1.00 50.33 613 GLN B O 1
ATOM 1586 N N . ALA B 1 121 ? 20.428 -6.784 -1.022 1.00 50.87 614 ALA B N 1
ATOM 1587 C CA . ALA B 1 121 ? 21.230 -7.572 -0.087 1.00 51.25 614 ALA B CA 1
ATOM 1588 C C . ALA B 1 121 ? 20.893 -9.034 -0.019 1.00 52.43 614 ALA B C 1
ATOM 1589 O O . ALA B 1 121 ? 21.499 -9.713 0.785 1.00 52.82 614 ALA B O 1
#

InterPro domains:
  IPR000156 Ran binding domain [PF00638] (494-611)
  IPR000156 Ran binding domain [PS50196] (487-613)
  IPR000156 Ran binding domain [SM00160] (482-609)
  IPR011993 PH-like domain superfamily [G3DSA:2.30.29.30] (407-609)
  IPR015007 Nuclear pore complex, NUP2/50/61 [PF08911] (2-67)
  IPR053074 Nuclear Pore Complex Nucleoporin [PTHR38697] (361-608)

Secondary structure (DSSP, 8-state):
-EEEEEEEEEEEEE---EEEEEEEEEEEEEETTEEEEEEEEEE----EEEEEEPPTTB--EES-TT-TTEEEEEEEETTEEEEEEEE-SSHHHHHHHHHHHHHHHH-/-EEEEEEEEEEEE---EEEEEEEEEEEEETTEEEEEEEEEE---EEEEEEPPTTB--EESSTT-TTEEEEEE---EEEEEE-S-HHHHHHHHHHHHHHHH-

CATH classification: 2.30.29.30

Organism: Eremothecium gossypii (strain ATCC 10895 / CBS 109.51 / FGSC 9923 / NRRL Y-1056) (NCBI:txid284811)